Protein AF-Q83CW7-F1 (afdb_monomer_lite)

pLDDT: mean 83.13, std 16.68, range [28.86, 98.25]

Radius of gyration: 22.29 Å; chains: 1; bounding box: 48×45×71 Å

Secondary structure (DSSP, 8-state):
---HHHHHHHHH-HHHHHHHHHHH--TTGGG---S---SSPPHHHHHHHHHSTTHHHHHHHHHHHHHHHHHHHHHHHHH-HHHHHS--TTPPPHHHHTT--HHHHHHHHHHHHHHHHHHHHHHHHHHHHHHHHHHHHHHHTT----HHHHHHHHS---HHHHHHHHHHTT-PPPSS---SHHHHHHHHHHHHHHHHHHHTT----HHHHHHHHHTTHHHHHHHHHHHHHHHHHHHHHHHGGGTTS-------

Sequence (252 aa):
MISTDAKILINDWQNLHDKIVENATYIKESKKVNETASTLISDQQLEDALEGPLQSFFRQKLSAYATLSKIRLLLVTTKDEIFKKNPREDAPPKAILEKITSAELNKIQQTLNELTKSHYQQWQEKRESWNKLLIMALTANGITLSEIEIKELKDKEPLSELKNRFIDLNIPFPSTKLMNFEHYLRAKVYLATRSSLSRQQQPHDDNIITKLLKKLNNEFNQIHKEETELIKAQQNETQEPLKPLPFEDRSK

Organism: Coxiella burnetii (strain RSA 493 / Nine Mile phase I) (NCBI:txid227377)

Structure (mmCIF, N/CA/C/O backbone):
data_AF-Q83CW7-F1
#
_entry.id   AF-Q83CW7-F1
#
loop_
_atom_site.group_PDB
_atom_site.id
_atom_site.type_symbol
_atom_site.label_atom_id
_atom_site.label_alt_id
_atom_site.label_comp_id
_atom_site.label_asym_id
_atom_site.label_entity_id
_atom_site.label_seq_id
_atom_site.pdbx_PDB_ins_code
_atom_site.Cartn_x
_atom_site.Cartn_y
_atom_site.Cartn_z
_atom_site.occupancy
_atom_site.B_iso_or_equiv
_atom_site.auth_seq_id
_atom_site.auth_comp_id
_atom_site.auth_asym_id
_atom_site.auth_atom_id
_atom_site.pdbx_PDB_model_num
ATOM 1 N N . MET A 1 1 ? 10.530 -1.928 16.883 1.00 48.97 1 MET A N 1
ATOM 2 C CA . MET A 1 1 ? 9.948 -3.249 17.201 1.00 48.97 1 MET A CA 1
ATOM 3 C C . MET A 1 1 ? 8.586 -3.019 17.845 1.00 48.97 1 MET A C 1
ATOM 5 O O . MET A 1 1 ? 8.507 -2.224 18.774 1.00 48.97 1 MET A O 1
ATOM 9 N N . ILE A 1 2 ? 7.521 -3.609 17.296 1.00 62.03 2 ILE A N 1
ATOM 10 C CA . ILE A 1 2 ? 6.145 -3.482 17.811 1.00 62.03 2 ILE A CA 1
ATOM 11 C C . ILE A 1 2 ? 5.959 -4.519 18.920 1.00 62.03 2 ILE A C 1
ATOM 13 O O . ILE A 1 2 ? 6.368 -5.665 18.745 1.00 62.03 2 ILE A O 1
ATOM 17 N N . SER A 1 3 ? 5.393 -4.125 20.064 1.00 69.69 3 SER A N 1
ATOM 18 C CA . SER A 1 3 ? 5.219 -5.032 21.205 1.00 69.69 3 SER A CA 1
ATOM 19 C C . SER A 1 3 ? 4.251 -6.177 20.884 1.00 69.69 3 SER A C 1
ATOM 21 O O . SER A 1 3 ? 3.358 -6.038 20.047 1.00 69.69 3 SER A O 1
ATOM 23 N N . THR A 1 4 ? 4.394 -7.305 21.583 1.00 65.00 4 THR A N 1
ATOM 24 C CA . THR A 1 4 ? 3.485 -8.460 21.477 1.00 65.00 4 THR A CA 1
ATOM 25 C C . THR A 1 4 ? 2.025 -8.061 21.700 1.00 65.00 4 THR A C 1
ATOM 27 O O . THR A 1 4 ? 1.154 -8.495 20.951 1.00 65.00 4 THR A O 1
ATOM 30 N N . ASP A 1 5 ? 1.763 -7.155 22.643 1.00 61.56 5 ASP A N 1
ATOM 31 C CA . ASP A 1 5 ? 0.416 -6.652 22.941 1.00 61.56 5 ASP A CA 1
ATOM 32 C C . ASP A 1 5 ? -0.202 -5.901 21.758 1.00 61.56 5 ASP A C 1
ATOM 34 O O . ASP A 1 5 ? -1.386 -6.047 21.458 1.00 61.56 5 ASP A O 1
ATOM 38 N N . ALA A 1 6 ? 0.611 -5.126 21.035 1.00 66.38 6 ALA A N 1
ATOM 39 C CA . ALA A 1 6 ? 0.161 -4.457 19.826 1.00 66.38 6 ALA A CA 1
ATOM 40 C C . ALA A 1 6 ? -0.126 -5.467 18.708 1.00 66.38 6 ALA A C 1
ATOM 42 O O . ALA A 1 6 ? -1.105 -5.292 17.993 1.00 66.38 6 ALA A O 1
ATOM 43 N N . LYS A 1 7 ? 0.642 -6.559 18.587 1.00 68.19 7 LYS A N 1
ATOM 44 C CA . LYS A 1 7 ? 0.323 -7.632 17.629 1.00 68.19 7 LYS A CA 1
ATOM 45 C C . LYS A 1 7 ? -1.007 -8.307 17.964 1.00 68.19 7 LYS A C 1
ATOM 47 O O . LYS A 1 7 ? -1.815 -8.507 17.065 1.00 68.19 7 LYS A O 1
ATOM 52 N N . ILE A 1 8 ? -1.257 -8.608 19.240 1.00 72.00 8 ILE A N 1
ATOM 53 C CA . ILE A 1 8 ? -2.523 -9.201 19.705 1.00 72.00 8 ILE A CA 1
ATOM 54 C C . ILE A 1 8 ? -3.706 -8.302 19.324 1.00 72.00 8 ILE A C 1
ATOM 56 O O . ILE A 1 8 ? -4.631 -8.771 18.669 1.00 72.00 8 ILE A O 1
ATOM 60 N N . LEU A 1 9 ? -3.620 -6.995 19.599 1.00 71.75 9 LEU A N 1
ATOM 61 C CA . LEU A 1 9 ? -4.666 -6.038 19.219 1.00 71.75 9 LEU A CA 1
ATOM 62 C C . LEU A 1 9 ? -4.950 -6.016 17.709 1.00 71.75 9 LEU A C 1
ATOM 64 O O . LEU A 1 9 ? -6.091 -5.816 17.302 1.00 71.75 9 LEU A O 1
ATOM 68 N N . ILE A 1 10 ? -3.932 -6.200 16.869 1.00 76.12 10 ILE A N 1
ATOM 69 C CA . ILE A 1 10 ? -4.115 -6.237 15.412 1.00 76.12 10 ILE A CA 1
ATOM 70 C C . ILE A 1 10 ? -4.819 -7.525 14.987 1.00 76.12 10 ILE A C 1
ATOM 72 O O . ILE A 1 10 ? -5.719 -7.470 14.150 1.00 76.12 10 ILE A O 1
ATOM 76 N N . ASN A 1 11 ? -4.446 -8.661 15.580 1.00 77.25 11 ASN A N 1
ATOM 77 C CA . ASN A 1 11 ? -5.084 -9.948 15.302 1.00 77.25 11 ASN A CA 1
ATOM 78 C C . ASN A 1 11 ? -6.555 -9.969 15.747 1.00 77.25 11 ASN A C 1
ATOM 80 O O . ASN A 1 11 ? -7.385 -10.560 15.064 1.00 77.25 11 ASN A O 1
ATOM 84 N N . ASP A 1 12 ? -6.908 -9.254 16.821 1.00 77.50 12 ASP A N 1
ATOM 85 C CA . ASP A 1 12 ? -8.300 -9.128 17.277 1.00 77.50 12 ASP A CA 1
ATOM 86 C C . ASP A 1 12 ? -9.201 -8.404 16.259 1.00 77.50 12 ASP A C 1
ATOM 88 O O . ASP A 1 12 ? -10.425 -8.573 16.261 1.00 77.50 12 ASP A O 1
ATOM 92 N N . TRP A 1 13 ? -8.621 -7.593 15.367 1.00 84.56 13 TRP A N 1
ATOM 93 C CA . TRP A 1 13 ? -9.360 -6.943 14.293 1.00 84.56 13 TRP A CA 1
ATOM 94 C C . TRP A 1 13 ? -9.196 -7.669 12.956 1.00 84.56 13 TRP A C 1
ATOM 96 O O . TRP A 1 13 ? -8.461 -7.221 12.073 1.00 84.56 13 TRP A O 1
ATOM 106 N N . GLN A 1 14 ? -9.980 -8.735 12.768 1.00 84.38 14 GLN A N 1
ATOM 107 C CA . GLN A 1 14 ? -9.893 -9.616 11.596 1.00 84.38 14 GLN A CA 1
ATOM 108 C C . GLN A 1 14 ? -9.851 -8.875 10.248 1.00 84.38 14 GLN A C 1
ATOM 110 O O . GLN A 1 14 ? -9.020 -9.177 9.402 1.00 84.38 14 GLN A O 1
ATOM 115 N N . ASN A 1 15 ? -10.687 -7.849 10.047 1.00 84.62 15 ASN A N 1
ATOM 116 C CA . ASN A 1 15 ? -10.692 -7.112 8.779 1.00 84.62 15 ASN A CA 1
ATOM 117 C C . ASN A 1 15 ? -9.361 -6.410 8.488 1.00 84.62 15 ASN A C 1
ATOM 119 O O . ASN A 1 15 ? -8.961 -6.343 7.331 1.00 84.62 15 ASN A O 1
ATOM 123 N N . LEU A 1 16 ? -8.699 -5.839 9.498 1.00 85.44 16 LEU A N 1
ATOM 124 C CA . LEU A 1 16 ? -7.408 -5.185 9.296 1.00 85.44 16 LEU A CA 1
ATOM 125 C C . LEU A 1 16 ? -6.288 -6.217 9.171 1.00 85.44 16 LEU A C 1
ATOM 127 O O . LEU A 1 16 ? -5.427 -6.062 8.306 1.00 85.44 16 LEU A O 1
ATOM 131 N N . HIS A 1 17 ? -6.347 -7.272 9.986 1.00 86.62 17 HIS A N 1
ATOM 132 C CA . HIS A 1 17 ? -5.475 -8.436 9.880 1.00 86.62 17 HIS A CA 1
ATOM 133 C C . HIS A 1 17 ? -5.454 -8.981 8.447 1.00 86.62 17 HIS A C 1
ATOM 135 O O . HIS A 1 17 ? -4.393 -9.050 7.829 1.00 86.62 17 HIS A O 1
ATOM 141 N N . ASP A 1 18 ? -6.627 -9.258 7.875 1.00 86.62 18 ASP A N 1
ATOM 142 C CA . ASP A 1 18 ? -6.755 -9.806 6.526 1.00 86.62 18 ASP A CA 1
ATOM 143 C C . ASP A 1 18 ? -6.139 -8.875 5.483 1.00 86.62 18 ASP A C 1
ATOM 145 O O . ASP A 1 18 ? -5.494 -9.344 4.552 1.00 86.62 18 ASP A O 1
ATOM 149 N N . LYS A 1 19 ? -6.258 -7.549 5.650 1.00 88.94 19 LYS A N 1
ATOM 150 C CA . LYS A 1 19 ? -5.633 -6.579 4.736 1.00 88.94 19 LYS A CA 1
ATOM 151 C C . LYS A 1 19 ? -4.122 -6.478 4.887 1.00 88.94 19 LYS A C 1
ATOM 153 O O . LYS A 1 19 ? -3.457 -6.219 3.884 1.00 88.94 19 LYS A O 1
ATOM 158 N N . ILE A 1 20 ? -3.577 -6.690 6.084 1.00 87.44 20 ILE A N 1
ATOM 159 C CA . ILE A 1 20 ? -2.125 -6.781 6.299 1.00 87.44 20 ILE A CA 1
ATOM 160 C C . ILE A 1 20 ? -1.590 -8.047 5.637 1.00 87.44 20 ILE A C 1
ATOM 162 O O . ILE A 1 20 ? -0.651 -7.965 4.847 1.00 87.44 20 ILE A O 1
ATOM 166 N N . VAL A 1 21 ? -2.231 -9.192 5.887 1.00 86.81 21 VAL A N 1
ATOM 167 C CA . VAL A 1 21 ? -1.860 -10.466 5.262 1.00 86.81 21 VAL A CA 1
ATOM 168 C C . VAL A 1 21 ? -1.968 -10.354 3.746 1.00 86.81 21 VAL A C 1
ATOM 170 O O . VAL A 1 21 ? -0.989 -10.610 3.056 1.00 86.81 21 VAL A O 1
ATOM 173 N N . GLU A 1 22 ? -3.091 -9.869 3.212 1.00 85.69 22 GLU A N 1
ATOM 174 C CA . GLU A 1 22 ? -3.284 -9.650 1.774 1.00 85.69 22 GLU A CA 1
ATOM 175 C C . GLU A 1 22 ? -2.222 -8.701 1.197 1.00 85.69 22 GLU A C 1
ATOM 177 O O . GLU A 1 22 ? -1.811 -8.859 0.048 1.00 85.69 22 GLU A O 1
ATOM 182 N N . ASN A 1 23 ? -1.769 -7.696 1.958 1.00 83.62 23 ASN A N 1
ATOM 183 C CA . ASN A 1 23 ? -0.724 -6.769 1.522 1.00 83.62 23 ASN A CA 1
ATOM 184 C C . ASN A 1 23 ? 0.674 -7.380 1.473 1.00 83.62 23 ASN A C 1
ATOM 186 O O . ASN A 1 23 ? 1.449 -7.032 0.588 1.00 83.62 23 ASN A O 1
ATOM 190 N N . ALA A 1 24 ? 0.971 -8.265 2.413 1.00 80.88 24 ALA A N 1
ATOM 191 C CA . ALA A 1 24 ? 2.268 -8.904 2.544 1.00 80.88 24 ALA A CA 1
ATOM 192 C C . ALA A 1 24 ? 2.342 -10.276 1.851 1.00 80.88 24 ALA A C 1
ATOM 194 O O . ALA A 1 24 ? 3.413 -10.870 1.788 1.00 80.88 24 ALA A O 1
ATOM 195 N N . THR A 1 25 ? 1.221 -10.795 1.331 1.00 73.00 25 THR A N 1
ATOM 196 C CA . THR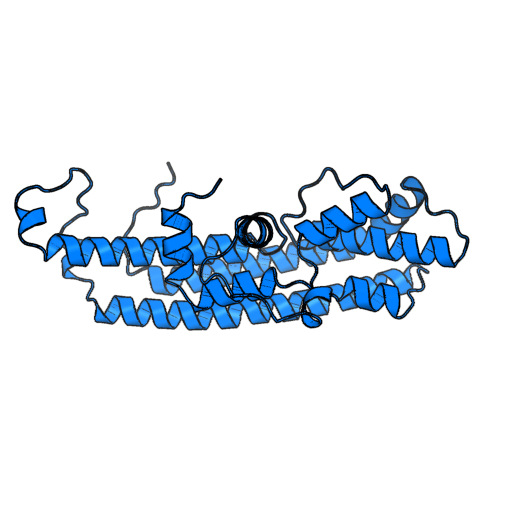 A 1 25 ? 1.189 -12.095 0.651 1.00 73.00 25 THR A CA 1
ATOM 197 C C . THR A 1 25 ? 2.030 -12.037 -0.618 1.00 73.00 25 THR A C 1
ATOM 199 O O . THR A 1 25 ? 1.778 -11.250 -1.533 1.00 73.00 25 THR A O 1
ATOM 202 N N . TYR A 1 26 ? 3.026 -12.910 -0.661 1.00 64.88 26 TYR A N 1
ATOM 203 C CA . TYR A 1 26 ? 4.006 -13.002 -1.724 1.00 64.88 26 TYR A CA 1
ATOM 204 C C . TYR A 1 26 ? 3.422 -13.577 -3.022 1.00 64.88 26 TYR A C 1
ATOM 206 O O . TYR A 1 26 ? 2.683 -14.564 -3.029 1.00 64.88 26 TYR A O 1
ATOM 214 N N . ILE A 1 27 ? 3.809 -13.007 -4.167 1.00 55.78 27 ILE A N 1
ATOM 215 C CA . ILE A 1 27 ? 3.315 -13.449 -5.480 1.00 55.78 27 ILE A CA 1
ATOM 216 C C . ILE A 1 27 ? 3.828 -14.852 -5.839 1.00 55.78 27 ILE A C 1
ATOM 218 O O . ILE A 1 27 ? 3.086 -15.609 -6.466 1.00 55.78 27 ILE A O 1
ATOM 222 N N . LYS A 1 28 ? 5.042 -15.263 -5.428 1.00 48.25 28 LYS A N 1
ATOM 223 C CA . LYS A 1 28 ? 5.543 -16.621 -5.746 1.00 48.25 28 LYS A CA 1
ATOM 224 C C . LYS A 1 28 ? 5.120 -17.702 -4.725 1.00 48.25 28 LYS A C 1
ATOM 226 O O . LYS A 1 28 ? 5.182 -18.878 -5.075 1.00 48.25 28 LYS A O 1
ATOM 231 N N . GLU A 1 29 ? 4.607 -17.354 -3.538 1.00 44.38 29 GLU A N 1
ATOM 232 C CA . GLU A 1 29 ? 4.075 -18.315 -2.535 1.00 44.38 29 GLU A CA 1
ATOM 233 C C . GLU A 1 29 ? 2.634 -18.740 -2.796 1.00 44.38 29 GLU A C 1
ATOM 235 O O . GLU A 1 29 ? 2.206 -19.778 -2.298 1.00 44.38 29 GLU A O 1
ATOM 240 N N . SER A 1 30 ? 1.918 -18.053 -3.687 1.00 45.22 30 SER A N 1
ATOM 241 C CA . SER A 1 30 ? 0.657 -18.573 -4.235 1.00 45.22 30 SER A CA 1
ATOM 242 C C . SER A 1 30 ? 0.813 -19.946 -4.931 1.00 45.22 30 SER A C 1
ATOM 244 O O . SER A 1 30 ? -0.181 -20.591 -5.255 1.00 45.22 30 SER A O 1
ATOM 246 N N . LYS A 1 31 ? 2.053 -20.439 -5.113 1.00 42.28 31 LYS A N 1
ATOM 247 C CA . LYS A 1 31 ? 2.380 -21.797 -5.582 1.00 42.28 31 LYS A CA 1
ATOM 248 C C . LYS A 1 31 ? 2.745 -22.810 -4.482 1.00 42.28 31 LYS A C 1
ATOM 250 O O . LYS A 1 31 ? 2.943 -23.976 -4.812 1.00 42.28 31 LYS A O 1
ATOM 255 N N . LYS A 1 32 ? 2.845 -22.418 -3.207 1.00 36.88 32 LYS A N 1
ATOM 256 C CA . LYS A 1 32 ? 3.192 -23.312 -2.086 1.00 36.88 32 LYS A CA 1
ATOM 257 C C . LYS A 1 32 ? 2.421 -22.944 -0.814 1.00 36.88 32 LYS A C 1
ATOM 259 O O . LYS A 1 32 ? 3.007 -22.540 0.179 1.00 36.88 32 LYS A O 1
ATOM 264 N N . VAL A 1 33 ? 1.102 -23.114 -0.822 1.00 40.72 33 VAL A N 1
ATOM 265 C CA . VAL A 1 33 ? 0.320 -23.100 0.424 1.00 40.72 33 VAL A CA 1
ATOM 266 C C . VAL A 1 33 ? 0.166 -24.541 0.891 1.00 40.72 33 VAL A C 1
ATOM 268 O O . VAL A 1 33 ? -0.748 -25.240 0.475 1.00 40.72 33 VAL A O 1
ATOM 271 N N . ASN A 1 34 ? 1.120 -24.997 1.694 1.00 38.88 34 ASN A N 1
ATOM 272 C CA . ASN A 1 34 ? 0.991 -26.157 2.571 1.00 38.88 34 ASN A CA 1
ATOM 273 C C . ASN A 1 34 ? 2.061 -26.014 3.648 1.00 38.88 34 ASN A C 1
ATOM 275 O O . ASN A 1 34 ? 3.079 -26.685 3.591 1.00 38.88 34 ASN A O 1
ATOM 279 N N . GLU A 1 35 ? 1.857 -25.100 4.591 1.00 38.47 35 GLU A N 1
ATOM 280 C CA . GLU A 1 35 ? 2.529 -25.144 5.886 1.00 38.47 35 GLU A CA 1
ATOM 281 C C . GLU A 1 35 ? 1.748 -24.267 6.872 1.00 38.47 35 GLU A C 1
ATOM 283 O O . GLU A 1 35 ? 1.213 -23.214 6.530 1.00 38.47 35 GLU A O 1
ATOM 288 N N . THR A 1 36 ? 1.579 -24.809 8.072 1.00 41.00 36 THR A N 1
ATOM 289 C CA . THR A 1 36 ? 0.753 -24.352 9.195 1.00 41.00 36 THR A CA 1
ATOM 290 C C . THR A 1 36 ? 0.680 -22.832 9.347 1.00 41.00 36 THR A C 1
ATOM 292 O O . THR A 1 36 ? 1.642 -22.195 9.774 1.00 41.00 36 THR A O 1
ATOM 295 N N . ALA A 1 37 ? -0.489 -22.262 9.044 1.00 44.25 37 ALA A N 1
ATOM 296 C CA . ALA A 1 37 ? -0.758 -20.841 9.202 1.00 44.25 37 ALA A CA 1
ATOM 297 C C . ALA A 1 37 ? -0.674 -20.446 10.685 1.00 44.25 37 ALA A C 1
ATOM 299 O O . ALA A 1 37 ? -1.560 -20.762 11.480 1.00 44.25 37 ALA A O 1
ATOM 300 N N . SER A 1 38 ? 0.398 -19.745 11.055 1.00 50.88 38 SER A N 1
ATOM 301 C CA . SER A 1 38 ? 0.412 -18.922 12.263 1.00 50.88 38 SER A CA 1
ATOM 302 C C . SER A 1 38 ? -0.781 -17.969 12.204 1.00 50.88 38 SER A C 1
ATOM 304 O O . SER A 1 38 ? -0.916 -17.207 11.250 1.00 50.88 38 SER A O 1
ATOM 306 N N . THR A 1 39 ? -1.638 -17.994 13.225 1.00 62.59 39 THR A N 1
ATOM 307 C CA . THR A 1 39 ? -2.747 -17.040 13.394 1.00 62.59 39 THR A CA 1
ATOM 308 C C . THR A 1 39 ? -2.274 -15.624 13.723 1.00 62.59 39 THR A C 1
ATOM 310 O O . THR A 1 39 ? -3.083 -14.704 13.710 1.00 62.59 39 THR A O 1
ATOM 313 N N . LEU A 1 40 ? -0.987 -15.435 14.039 1.00 72.50 40 LEU A N 1
ATOM 314 C CA . LEU A 1 40 ? -0.408 -14.136 14.372 1.00 72.50 40 LEU A CA 1
ATOM 315 C C . LEU A 1 40 ? 0.372 -13.564 13.185 1.00 72.50 40 LEU A C 1
ATOM 317 O O . LEU A 1 40 ? 1.195 -14.265 12.588 1.00 72.50 40 LEU A O 1
ATOM 321 N N . ILE A 1 41 ? 0.180 -12.268 12.921 1.00 77.88 41 ILE A N 1
ATOM 322 C CA . ILE A 1 41 ? 0.967 -11.503 11.943 1.00 77.88 41 ILE A CA 1
ATOM 323 C C . ILE A 1 41 ? 2.456 -11.506 12.330 1.00 77.88 41 ILE A C 1
ATOM 325 O O . ILE A 1 41 ? 2.832 -11.174 13.460 1.00 77.88 41 ILE A O 1
ATOM 329 N N . SER A 1 42 ? 3.310 -11.852 11.367 1.00 83.31 42 SER A N 1
ATOM 330 C CA . SER A 1 42 ? 4.770 -11.836 11.504 1.00 83.31 42 SER A CA 1
ATOM 331 C C . SER A 1 42 ? 5.348 -10.414 11.521 1.00 83.31 42 SER A C 1
ATOM 333 O O . SER A 1 42 ? 4.727 -9.457 11.055 1.00 83.31 42 SER A O 1
ATOM 335 N N . ASP A 1 43 ? 6.577 -10.261 12.023 1.00 82.56 43 ASP A N 1
ATOM 336 C CA . ASP A 1 43 ? 7.266 -8.962 12.007 1.00 82.56 43 ASP A CA 1
ATOM 337 C C . ASP A 1 43 ? 7.460 -8.414 10.592 1.00 82.56 43 ASP A C 1
ATOM 339 O O . ASP A 1 43 ? 7.286 -7.215 10.382 1.00 82.56 43 ASP A O 1
ATOM 343 N N . GLN A 1 44 ? 7.726 -9.285 9.615 1.00 85.62 44 GLN A N 1
ATOM 344 C CA . GLN A 1 44 ? 7.902 -8.870 8.225 1.00 85.62 44 GLN A CA 1
ATOM 345 C C . GLN A 1 44 ? 6.615 -8.290 7.635 1.00 85.62 44 GLN A C 1
ATOM 347 O O . GLN A 1 44 ? 6.639 -7.223 7.028 1.00 85.62 44 GLN A O 1
ATOM 352 N N . GLN A 1 45 ? 5.476 -8.949 7.869 1.00 87.25 45 GLN A N 1
ATOM 353 C CA . GLN A 1 45 ? 4.172 -8.471 7.402 1.00 87.25 45 GLN A CA 1
ATOM 354 C C . GLN A 1 45 ? 3.805 -7.117 8.033 1.00 87.25 45 GLN A C 1
ATOM 356 O O . GLN A 1 45 ? 3.199 -6.268 7.377 1.00 87.25 45 GLN A O 1
ATOM 361 N N . LEU A 1 46 ? 4.192 -6.890 9.295 1.00 86.00 46 LEU A N 1
ATOM 362 C CA . LEU A 1 46 ? 4.020 -5.595 9.956 1.00 86.00 46 LEU A CA 1
ATOM 363 C C . LEU A 1 46 ? 4.953 -4.526 9.392 1.00 86.00 46 LEU A C 1
ATOM 365 O O . LEU A 1 46 ? 4.507 -3.398 9.201 1.00 86.00 46 LEU A O 1
ATOM 369 N N . GLU A 1 47 ? 6.216 -4.854 9.118 1.00 88.00 47 GLU A N 1
ATOM 370 C CA . GLU A 1 47 ? 7.150 -3.932 8.463 1.00 88.00 47 GLU A CA 1
ATOM 371 C C . GLU A 1 47 ? 6.619 -3.532 7.081 1.00 88.00 47 GLU A C 1
ATOM 373 O O . GLU A 1 47 ? 6.506 -2.345 6.780 1.00 88.00 47 GLU A O 1
ATOM 378 N N . ASP A 1 48 ? 6.173 -4.495 6.275 1.00 89.75 48 ASP A N 1
ATOM 379 C CA . ASP A 1 48 ? 5.611 -4.234 4.947 1.00 89.75 48 ASP A CA 1
ATOM 380 C C . ASP A 1 48 ? 4.349 -3.366 5.002 1.00 89.75 48 ASP A C 1
ATOM 382 O O . ASP A 1 48 ? 4.140 -2.502 4.145 1.00 89.75 48 ASP A O 1
ATOM 386 N N . ALA A 1 49 ? 3.511 -3.553 6.024 1.00 89.75 49 ALA A N 1
ATOM 387 C CA . ALA A 1 49 ? 2.331 -2.727 6.236 1.00 89.75 49 ALA A CA 1
ATOM 388 C C . ALA A 1 49 ? 2.672 -1.318 6.748 1.00 89.75 49 ALA A C 1
ATOM 390 O O . ALA A 1 49 ? 2.022 -0.360 6.345 1.00 89.75 49 ALA A O 1
ATOM 391 N N . LEU A 1 50 ? 3.657 -1.165 7.639 1.00 90.31 50 LEU A N 1
ATOM 392 C CA . LEU A 1 50 ? 3.892 0.079 8.390 1.00 90.31 50 LEU A CA 1
ATOM 393 C C . LEU A 1 50 ? 5.076 0.909 7.899 1.00 90.31 50 LEU A C 1
ATOM 395 O O . LEU A 1 50 ? 5.223 2.060 8.323 1.00 90.31 50 LEU A O 1
ATOM 399 N N . GLU A 1 51 ? 5.891 0.350 7.014 1.00 90.44 51 GLU A N 1
ATOM 400 C CA . GLU A 1 51 ? 7.002 1.028 6.346 1.00 90.44 51 GLU A CA 1
ATOM 401 C C . GLU A 1 51 ? 6.857 1.042 4.819 1.00 90.44 51 GLU A C 1
ATOM 403 O O . GLU A 1 51 ? 7.549 1.812 4.153 1.00 90.44 51 GLU A O 1
ATOM 408 N N . GLY A 1 52 ? 5.941 0.242 4.263 1.00 91.69 52 GLY A N 1
ATOM 409 C CA . GLY A 1 52 ? 5.608 0.240 2.839 1.00 91.69 52 GLY A CA 1
ATOM 410 C C . GLY A 1 52 ? 4.689 1.391 2.402 1.00 91.69 52 GLY A C 1
ATOM 411 O O . GLY A 1 52 ? 4.288 2.226 3.215 1.00 91.69 52 GLY A O 1
ATOM 412 N N . PRO A 1 53 ? 4.282 1.428 1.120 1.00 94.31 53 PRO A N 1
ATOM 413 C CA . PRO A 1 53 ? 3.525 2.548 0.547 1.00 94.31 53 PRO A CA 1
ATOM 414 C C . PRO A 1 53 ? 2.118 2.723 1.143 1.00 94.31 53 PRO A C 1
ATOM 416 O O . PRO A 1 53 ? 1.561 3.813 1.103 1.00 94.31 53 PRO A O 1
ATOM 419 N N . LEU A 1 54 ? 1.541 1.671 1.738 1.00 93.88 54 LEU A N 1
ATOM 420 C CA . LEU A 1 54 ? 0.228 1.716 2.395 1.00 93.88 54 LEU A CA 1
ATOM 421 C C . LEU A 1 54 ? 0.286 2.084 3.884 1.00 93.88 54 LEU A C 1
ATOM 423 O O . LEU A 1 54 ? -0.739 2.022 4.567 1.00 93.88 54 LEU A O 1
ATOM 427 N N . GLN A 1 55 ? 1.442 2.492 4.414 1.00 93.69 55 GLN A N 1
ATOM 428 C CA . GLN A 1 55 ? 1.578 2.748 5.849 1.00 93.69 55 GLN A CA 1
ATOM 429 C C . GLN A 1 55 ? 0.582 3.768 6.401 1.00 93.69 55 GLN A C 1
ATOM 431 O O . GLN A 1 55 ? 0.093 3.588 7.514 1.00 93.69 55 GLN A O 1
ATOM 436 N N . SER A 1 56 ? 0.229 4.804 5.636 1.00 92.44 56 SER A N 1
ATOM 437 C CA . SER A 1 56 ? -0.727 5.824 6.069 1.00 92.44 56 SER A CA 1
ATOM 438 C C . SER A 1 56 ? -2.103 5.209 6.309 1.00 92.44 56 SER A C 1
ATOM 440 O O . SER A 1 56 ? -2.710 5.461 7.348 1.00 92.44 56 SER A O 1
ATOM 442 N N . PHE A 1 57 ? -2.547 4.326 5.407 1.00 94.81 57 PHE A N 1
ATOM 443 C CA . PHE A 1 57 ? -3.787 3.569 5.557 1.00 94.81 57 PHE A CA 1
ATOM 444 C C . PHE A 1 57 ? -3.748 2.685 6.809 1.00 94.81 57 PHE A C 1
ATOM 446 O O . PHE A 1 57 ? -4.626 2.790 7.668 1.00 94.81 57 PHE A O 1
ATOM 453 N N . PHE A 1 58 ? -2.712 1.852 6.960 1.00 93.00 58 PHE A N 1
ATOM 454 C CA . PHE A 1 58 ? -2.629 0.923 8.088 1.00 93.00 58 PHE A CA 1
ATOM 455 C C . PHE A 1 58 ? -2.512 1.654 9.428 1.00 93.00 58 PHE A C 1
ATOM 457 O O . PHE A 1 58 ? -3.285 1.371 10.340 1.00 93.00 58 PHE A O 1
ATOM 464 N N . ARG A 1 59 ? -1.622 2.646 9.550 1.00 91.69 59 ARG A N 1
ATOM 465 C CA . ARG A 1 59 ? -1.445 3.441 10.780 1.00 91.69 59 ARG A CA 1
ATOM 466 C C . ARG A 1 59 ? -2.729 4.148 11.193 1.00 91.69 59 ARG A C 1
ATOM 468 O O . ARG A 1 59 ? -3.081 4.140 12.370 1.00 91.69 59 ARG A O 1
ATOM 475 N N . GLN A 1 60 ? -3.445 4.725 10.234 1.00 91.25 60 GLN A N 1
ATOM 476 C CA . GLN A 1 60 ? -4.707 5.401 10.494 1.00 91.25 60 GLN A CA 1
ATOM 477 C C . GLN A 1 60 ? -5.772 4.432 11.019 1.00 91.25 60 GLN A C 1
ATOM 479 O O . GLN A 1 60 ? -6.429 4.725 12.019 1.00 91.25 60 GLN A O 1
ATOM 484 N N . LYS A 1 61 ? -5.943 3.269 10.377 1.00 91.69 61 LYS A N 1
ATOM 485 C CA . LYS A 1 61 ? -6.908 2.263 10.841 1.00 91.69 61 LYS A CA 1
ATOM 486 C C . LYS A 1 61 ? -6.511 1.714 12.211 1.00 91.69 61 LYS A C 1
ATOM 488 O O . LYS A 1 61 ? -7.356 1.657 13.100 1.00 91.69 61 LYS A O 1
ATOM 493 N N . LEU A 1 62 ? -5.231 1.416 12.431 1.00 89.75 62 LEU A N 1
ATOM 494 C CA . LEU A 1 62 ? -4.717 1.001 13.739 1.00 89.75 62 LEU A CA 1
ATOM 495 C C . LEU A 1 62 ? -5.016 2.021 14.834 1.00 89.75 62 LEU A C 1
ATOM 497 O O . LEU A 1 62 ? -5.479 1.642 15.905 1.00 89.75 62 LEU A O 1
ATOM 501 N N . SER A 1 63 ? -4.795 3.308 14.562 1.00 88.75 63 SER A N 1
ATOM 502 C CA . SER A 1 63 ? -5.103 4.382 15.506 1.00 88.75 63 SER A CA 1
ATOM 503 C C . SER A 1 63 ? -6.597 4.425 15.845 1.00 88.75 63 SER A C 1
ATOM 505 O O . SER A 1 63 ? -6.954 4.444 17.023 1.00 88.75 63 SER A O 1
ATOM 507 N N . ALA A 1 64 ? -7.473 4.336 14.838 1.00 88.75 64 ALA A N 1
ATOM 508 C CA . ALA A 1 64 ? -8.922 4.287 15.036 1.00 88.75 64 ALA A CA 1
ATOM 509 C C . ALA A 1 64 ? -9.354 3.100 15.916 1.00 88.75 64 ALA A C 1
ATOM 511 O O . ALA A 1 64 ? -10.152 3.256 16.844 1.00 88.75 64 ALA A O 1
ATOM 512 N N . TYR A 1 65 ? -8.793 1.917 15.660 1.00 89.19 65 TYR A N 1
ATOM 513 C CA . TYR A 1 65 ? -9.099 0.723 16.441 1.00 89.19 65 TYR A CA 1
ATOM 514 C C . TYR A 1 65 ? -8.528 0.775 17.855 1.00 89.19 65 TYR A C 1
ATOM 516 O O . TYR A 1 65 ? -9.210 0.388 18.798 1.00 89.19 65 TYR A O 1
ATOM 524 N N . ALA A 1 66 ? -7.318 1.305 18.033 1.00 85.81 66 ALA A N 1
ATOM 525 C CA . ALA A 1 66 ? -6.731 1.504 19.351 1.00 85.81 66 ALA A CA 1
ATOM 526 C C . ALA A 1 66 ? -7.608 2.423 20.217 1.00 85.81 66 ALA A C 1
ATOM 528 O O . ALA A 1 66 ? -7.860 2.105 21.381 1.00 85.81 66 ALA A O 1
ATOM 529 N N . THR A 1 67 ? -8.140 3.509 19.645 1.00 84.31 67 THR A N 1
ATOM 530 C CA . THR A 1 67 ? -9.095 4.397 20.326 1.00 84.31 67 THR A CA 1
ATOM 531 C C . THR A 1 67 ? -10.355 3.645 20.749 1.00 84.31 67 THR A C 1
ATOM 533 O O . THR A 1 67 ? -10.765 3.723 21.909 1.00 84.31 67 THR A O 1
ATOM 536 N N . LEU A 1 68 ? -10.941 2.858 19.843 1.00 86.69 68 LEU A N 1
ATOM 537 C CA . LEU A 1 68 ? -12.127 2.056 20.135 1.00 86.69 68 LEU A CA 1
ATOM 538 C C . LEU A 1 68 ? -11.871 1.021 21.246 1.00 86.69 68 LEU A C 1
ATOM 540 O O . LEU A 1 68 ? -12.638 0.928 22.207 1.00 86.69 68 LEU A O 1
ATOM 544 N N . SER A 1 69 ? -10.780 0.264 21.139 1.00 84.25 69 SER A N 1
ATOM 545 C CA . SER A 1 69 ? -10.391 -0.779 22.093 1.00 84.25 69 SER A CA 1
ATOM 546 C C . SER A 1 69 ? -10.076 -0.208 23.471 1.00 84.25 69 SER A C 1
ATOM 548 O O . SER A 1 69 ? -10.494 -0.773 24.482 1.00 84.25 69 SER A O 1
ATOM 550 N N . LYS A 1 70 ? -9.433 0.963 23.530 1.00 81.88 70 LYS A N 1
ATOM 551 C CA . LYS A 1 70 ? -9.215 1.689 24.783 1.00 81.88 70 LYS A CA 1
ATOM 552 C C . LYS A 1 70 ? -10.542 1.992 25.479 1.00 81.88 70 LYS A C 1
ATOM 554 O O . LYS A 1 70 ? -10.668 1.755 26.675 1.00 81.88 70 LYS A O 1
ATOM 559 N N . ILE A 1 71 ? -11.555 2.458 24.750 1.00 79.19 71 ILE A N 1
ATOM 560 C CA . ILE A 1 71 ? -12.860 2.797 25.341 1.00 79.19 71 ILE A CA 1
ATOM 561 C C . ILE A 1 71 ? -13.621 1.550 25.778 1.00 79.19 71 ILE A C 1
ATOM 563 O O . ILE A 1 71 ? -14.234 1.552 26.845 1.00 79.19 71 ILE A O 1
ATOM 567 N N . ARG A 1 72 ? -13.527 0.454 25.019 1.00 83.06 72 ARG A N 1
ATOM 568 C CA . ARG A 1 72 ? -14.068 -0.844 25.449 1.00 83.06 72 ARG A CA 1
ATOM 569 C C . ARG A 1 72 ? -13.470 -1.290 26.772 1.00 83.06 72 ARG A C 1
ATOM 571 O O . ARG A 1 72 ? -14.216 -1.633 27.686 1.00 83.06 72 ARG A O 1
ATOM 578 N N . LEU A 1 73 ? -12.145 -1.230 26.890 1.00 80.06 73 LEU A N 1
ATOM 579 C CA . LEU A 1 73 ? -11.448 -1.576 28.124 1.00 80.06 73 LEU A CA 1
ATOM 580 C C . LEU A 1 73 ? -11.902 -0.683 29.289 1.00 80.06 73 LEU A C 1
ATOM 582 O O . LEU A 1 73 ? -12.143 -1.174 30.391 1.00 80.06 73 LEU A O 1
ATOM 586 N N . LEU A 1 74 ? -12.078 0.617 29.047 1.00 74.50 74 LEU A N 1
ATOM 587 C CA . LEU A 1 74 ? -12.555 1.571 30.053 1.00 74.50 74 LEU A CA 1
ATOM 588 C C . LEU A 1 74 ? -13.997 1.288 30.512 1.00 74.50 74 LEU A C 1
ATOM 590 O O . LEU A 1 74 ? -14.285 1.342 31.707 1.00 74.50 74 LEU A O 1
ATOM 594 N N . LEU A 1 75 ? -14.904 0.934 29.599 1.00 75.44 75 LEU A N 1
ATOM 595 C CA . LEU A 1 75 ? -16.272 0.537 29.957 1.00 75.44 75 LEU A CA 1
ATOM 596 C C . LEU A 1 75 ? -16.318 -0.758 30.772 1.00 75.44 75 LEU A C 1
ATOM 598 O O . LEU A 1 75 ? -17.141 -0.881 31.675 1.00 75.44 75 LEU A O 1
ATOM 602 N N . VAL A 1 76 ? -15.461 -1.732 30.459 1.00 75.88 76 VAL A N 1
ATOM 603 C CA . VAL A 1 76 ? -15.377 -2.988 31.223 1.00 75.88 76 VAL A CA 1
ATOM 604 C C . VAL A 1 76 ? -14.805 -2.728 32.616 1.00 75.88 76 VAL A C 1
ATOM 606 O O . VAL A 1 76 ? -15.415 -3.111 33.610 1.00 75.88 76 VAL A O 1
ATOM 609 N N . THR A 1 77 ? -13.688 -2.004 32.704 1.00 71.00 77 THR A N 1
ATOM 610 C CA . THR A 1 77 ? -13.016 -1.721 33.986 1.00 71.00 77 THR A CA 1
ATOM 611 C C . THR A 1 77 ? -13.853 -0.854 34.925 1.00 71.00 77 THR A C 1
ATOM 613 O O . THR A 1 77 ? -13.789 -1.039 36.132 1.00 71.00 77 THR A O 1
ATOM 616 N N . THR A 1 78 ? -14.696 0.049 34.418 1.00 67.12 78 THR A N 1
ATOM 617 C CA . THR A 1 78 ? -15.610 0.829 35.278 1.00 67.12 78 THR A CA 1
ATOM 618 C C . THR A 1 78 ? -16.831 0.054 35.767 1.00 67.12 78 THR A C 1
ATOM 620 O O . THR A 1 78 ? -17.426 0.427 36.782 1.00 67.12 78 THR A O 1
ATOM 623 N N . LYS A 1 79 ? -17.206 -1.036 35.091 1.00 65.19 79 LYS A N 1
ATOM 624 C CA . LYS A 1 79 ? -18.271 -1.943 35.544 1.00 65.19 79 LYS A CA 1
ATOM 625 C C . LYS A 1 79 ? -17.768 -2.964 36.566 1.00 65.19 79 LYS A C 1
ATOM 627 O O . LYS A 1 79 ? -18.561 -3.401 37.396 1.00 65.19 79 LYS A O 1
ATOM 632 N N . ASP A 1 80 ? -16.478 -3.281 36.540 1.00 63.38 80 ASP A N 1
ATOM 633 C CA . ASP A 1 80 ? -15.834 -4.266 37.406 1.00 63.38 80 ASP A CA 1
ATOM 634 C C . ASP A 1 80 ? -15.637 -3.747 38.849 1.00 63.38 80 ASP A C 1
ATOM 636 O O . ASP A 1 80 ? -15.091 -2.666 39.090 1.00 63.38 80 ASP A O 1
ATOM 640 N N . GLU A 1 81 ? -16.102 -4.516 39.838 1.00 56.19 81 GLU A N 1
ATOM 641 C CA . GLU A 1 81 ? -16.069 -4.134 41.256 1.00 56.19 81 GLU A CA 1
ATOM 642 C C . GLU A 1 81 ? -14.651 -4.041 41.828 1.00 56.19 81 GLU A C 1
ATOM 644 O O . GLU A 1 81 ? -14.412 -3.272 42.764 1.00 56.19 81 GLU A O 1
ATOM 649 N N . ILE A 1 82 ? -13.698 -4.784 41.260 1.00 59.09 82 ILE A N 1
ATOM 650 C CA . ILE A 1 82 ? -12.303 -4.801 41.716 1.00 59.09 82 ILE A CA 1
ATOM 651 C C . ILE A 1 82 ? -11.626 -3.457 41.407 1.00 59.09 82 ILE A C 1
ATOM 653 O O . ILE A 1 82 ? -10.931 -2.889 42.250 1.00 59.09 82 ILE A O 1
ATOM 657 N N . PHE A 1 83 ? -11.888 -2.900 40.224 1.00 55.62 83 PHE A N 1
ATOM 658 C CA . PHE A 1 83 ? -11.305 -1.635 39.767 1.00 55.62 83 PHE A CA 1
ATOM 659 C C . PHE A 1 83 ? -11.994 -0.402 40.358 1.00 55.62 83 PHE A C 1
ATOM 661 O O . PHE A 1 83 ? -11.368 0.649 40.479 1.00 55.62 83 PHE A O 1
ATOM 668 N N . LYS A 1 84 ? -13.247 -0.527 40.817 1.00 58.00 84 LYS A N 1
ATOM 669 C CA . LYS A 1 84 ? -13.900 0.517 41.625 1.00 58.00 84 LYS A CA 1
ATOM 670 C C . LYS A 1 84 ? -13.204 0.740 42.972 1.00 58.00 84 LYS A C 1
ATOM 672 O O . LYS A 1 84 ? -13.248 1.855 43.484 1.00 58.00 84 LYS A O 1
ATOM 677 N N . LYS A 1 85 ? -12.580 -0.299 43.543 1.00 53.72 85 LYS A N 1
ATOM 678 C CA . LYS A 1 85 ? -11.891 -0.231 44.844 1.00 53.72 85 LYS A CA 1
ATOM 679 C C . LYS A 1 85 ? -10.486 0.378 44.758 1.00 53.72 85 LYS A C 1
ATOM 681 O O . LYS A 1 85 ? -10.048 0.958 45.741 1.00 53.72 85 LYS A O 1
ATOM 686 N N . ASN A 1 86 ? -9.828 0.298 43.597 1.00 55.72 86 ASN A N 1
ATOM 687 C CA . ASN A 1 86 ? -8.500 0.868 43.333 1.00 55.72 86 ASN A CA 1
ATOM 688 C C . ASN A 1 86 ? -8.500 1.638 41.995 1.00 55.72 86 ASN A C 1
ATOM 690 O O . ASN A 1 86 ? -8.059 1.095 40.975 1.00 55.72 86 ASN A O 1
ATOM 694 N N . PRO A 1 87 ? -9.018 2.880 41.957 1.00 57.09 87 PRO A N 1
ATOM 695 C CA . PRO A 1 87 ? -9.021 3.678 40.735 1.00 57.09 87 PRO A CA 1
ATOM 696 C C . PRO A 1 87 ? -7.582 4.005 40.303 1.00 57.09 87 PRO A C 1
ATOM 698 O O . PRO A 1 87 ? -6.782 4.488 41.100 1.00 57.09 87 PRO A O 1
ATOM 701 N N . ARG A 1 88 ? -7.242 3.745 39.034 1.00 57.53 88 ARG A N 1
ATOM 702 C CA . ARG A 1 88 ? -5.974 4.204 38.431 1.00 57.53 88 ARG A CA 1
ATOM 703 C C . ARG A 1 88 ? -6.007 5.733 38.274 1.00 57.53 88 ARG A C 1
ATOM 705 O O . ARG A 1 88 ? -7.051 6.261 37.902 1.00 57.53 88 ARG A O 1
ATOM 712 N N . GLU A 1 89 ? -4.886 6.428 38.497 1.00 51.44 89 GLU A N 1
ATOM 713 C CA . GLU A 1 89 ? -4.778 7.900 38.354 1.00 51.44 89 GLU A CA 1
ATOM 714 C C . GLU A 1 89 ? -5.150 8.407 36.946 1.00 51.44 89 GLU A C 1
ATOM 716 O O . GLU A 1 89 ? -5.670 9.509 36.807 1.00 51.44 89 GLU A O 1
ATOM 721 N N . ASP A 1 90 ? -5.004 7.568 35.915 1.00 52.50 90 ASP A N 1
ATOM 722 C CA . ASP A 1 90 ? -5.407 7.858 34.529 1.00 52.50 90 ASP A CA 1
ATOM 723 C C . ASP A 1 90 ? -6.897 7.574 34.232 1.00 52.50 90 ASP A C 1
ATOM 725 O O . ASP A 1 90 ? -7.291 7.394 33.072 1.00 52.50 90 ASP A O 1
ATOM 729 N N . ALA A 1 91 ? -7.744 7.464 35.261 1.00 51.75 91 ALA A N 1
ATOM 730 C CA . ALA A 1 91 ? -9.167 7.200 35.084 1.00 51.75 91 ALA A CA 1
ATOM 731 C C . ALA A 1 91 ? -9.846 8.359 34.318 1.00 51.75 91 ALA A C 1
ATOM 733 O O . ALA A 1 91 ? -9.777 9.512 34.744 1.00 51.75 91 ALA A O 1
ATOM 734 N N . PRO A 1 92 ? -10.520 8.086 33.186 1.00 52.59 92 PRO A N 1
ATOM 735 C CA . PRO A 1 92 ? -11.151 9.126 32.382 1.00 52.59 92 PRO A CA 1
ATOM 736 C C . PRO A 1 92 ? -12.360 9.755 33.102 1.00 52.59 92 PRO A C 1
ATOM 738 O O . PRO A 1 92 ? -12.955 9.131 33.989 1.00 52.59 92 PRO A O 1
ATOM 741 N N . PRO A 1 93 ? -12.787 10.965 32.690 1.00 55.94 93 PRO A N 1
ATOM 742 C CA . PRO A 1 93 ? -13.963 11.629 33.246 1.00 55.94 93 PRO A CA 1
ATOM 743 C C . PRO A 1 93 ? -15.218 10.741 33.180 1.00 55.94 93 PRO A C 1
ATOM 745 O O . PRO A 1 93 ? -15.627 10.312 32.099 1.00 55.94 93 PRO A O 1
ATOM 748 N N . LYS A 1 94 ? -15.877 10.513 34.327 1.00 56.81 94 LYS A N 1
ATOM 749 C CA . LYS A 1 94 ? -17.113 9.703 34.448 1.00 56.81 94 LYS A CA 1
ATOM 750 C C . LYS A 1 94 ? -18.205 10.092 33.436 1.00 56.81 94 LYS A C 1
ATOM 752 O O . LYS A 1 94 ? -18.888 9.219 32.912 1.00 56.81 94 LYS A O 1
ATOM 757 N N . ALA A 1 95 ? -18.285 11.376 33.082 1.00 54.31 95 ALA A N 1
ATOM 758 C CA . ALA A 1 95 ? -19.263 11.937 32.146 1.00 54.31 95 ALA A CA 1
ATOM 759 C C . ALA A 1 95 ? -19.219 11.345 30.718 1.00 54.31 95 ALA A C 1
ATOM 761 O O . ALA A 1 95 ? -20.187 11.473 29.969 1.00 54.31 95 ALA A O 1
ATOM 762 N N . ILE A 1 96 ? -18.102 10.722 30.323 1.00 57.25 96 ILE A N 1
ATOM 763 C CA . ILE A 1 96 ? -17.909 10.112 28.998 1.00 57.25 96 ILE A CA 1
ATOM 764 C C . ILE A 1 96 ? -18.450 8.679 28.976 1.00 57.25 96 ILE A C 1
ATOM 766 O O . ILE A 1 96 ? -19.119 8.265 28.031 1.00 57.25 96 ILE A O 1
ATOM 770 N N . LEU A 1 97 ? -18.169 7.926 30.039 1.00 59.69 97 LEU A N 1
ATOM 771 C CA . LEU A 1 97 ? -18.520 6.511 30.150 1.00 59.69 97 LEU A CA 1
ATOM 772 C C . LEU A 1 97 ? -20.013 6.294 30.427 1.00 59.69 97 LEU A C 1
ATOM 774 O O . LEU A 1 97 ? -20.532 5.220 30.147 1.00 59.69 97 LEU A O 1
ATOM 778 N N . GLU A 1 98 ? -20.710 7.317 30.922 1.00 62.22 98 GLU A N 1
ATOM 779 C CA . GLU A 1 98 ? -22.165 7.301 31.120 1.00 62.22 98 GLU A CA 1
ATOM 780 C C . GLU A 1 98 ? -22.958 7.481 29.814 1.00 62.22 98 GLU A C 1
ATOM 782 O O . GLU A 1 98 ? -24.127 7.106 29.758 1.00 62.22 98 GLU A O 1
ATOM 787 N N . LYS A 1 99 ? -22.338 8.028 28.757 1.00 67.25 99 LYS A N 1
ATOM 788 C CA . LYS A 1 99 ? -23.008 8.327 27.477 1.00 67.25 99 LYS A CA 1
ATOM 789 C C . LYS A 1 99 ? -22.788 7.283 26.388 1.00 67.25 99 LYS A C 1
ATOM 791 O O . LYS A 1 99 ? -23.541 7.282 25.426 1.00 67.25 99 LYS A O 1
ATOM 796 N N . ILE A 1 100 ? -21.761 6.442 26.518 1.00 75.69 100 ILE A N 1
ATOM 797 C CA . ILE A 1 100 ? -21.364 5.485 25.480 1.00 75.69 100 ILE A CA 1
ATOM 798 C C . ILE A 1 100 ? -21.686 4.062 25.935 1.00 75.69 100 ILE A C 1
ATOM 800 O O . ILE A 1 100 ? -21.165 3.555 26.928 1.00 75.69 100 ILE A O 1
ATOM 804 N N . THR A 1 101 ? -22.518 3.383 25.159 1.00 80.88 101 THR A N 1
ATOM 805 C CA . THR A 1 101 ? -22.941 2.002 25.378 1.00 80.88 101 THR A CA 1
ATOM 806 C C . THR A 1 101 ? -22.100 1.014 24.569 1.00 80.88 101 THR A C 1
ATOM 808 O O . THR A 1 101 ? -21.539 1.328 23.518 1.00 80.88 101 THR A O 1
ATOM 811 N N . SER A 1 102 ? -22.060 -0.247 25.010 1.00 83.00 102 SER A N 1
ATOM 812 C CA . SER A 1 102 ? -21.421 -1.327 24.243 1.00 83.00 102 SER A CA 1
ATOM 813 C C . SER A 1 102 ? -22.047 -1.510 22.851 1.00 83.00 102 SER A C 1
ATOM 815 O O . SER A 1 102 ? -21.342 -1.860 21.908 1.00 83.00 102 SER A O 1
ATOM 817 N N . ALA A 1 103 ? -23.349 -1.238 22.704 1.00 85.94 103 ALA A N 1
ATOM 818 C CA . ALA A 1 103 ? -24.046 -1.300 21.421 1.00 85.94 103 ALA A CA 1
ATOM 819 C C . ALA A 1 103 ? -23.548 -0.223 20.441 1.00 85.94 103 ALA A C 1
ATOM 821 O O . ALA A 1 103 ? -23.286 -0.527 19.278 1.00 85.94 103 ALA A O 1
ATOM 822 N N . GLU A 1 104 ? -23.338 1.009 20.913 1.00 86.62 104 GLU A N 1
ATOM 823 C CA . GLU A 1 104 ? -22.770 2.090 20.096 1.00 86.62 104 GLU A CA 1
ATOM 824 C C . GLU A 1 104 ? -21.336 1.781 19.667 1.00 86.62 104 GLU A C 1
ATOM 826 O O . GLU A 1 104 ? -20.999 1.955 18.498 1.00 86.62 104 GLU A O 1
ATOM 831 N N . LEU A 1 105 ? -20.508 1.225 20.559 1.00 87.88 105 LEU A N 1
ATOM 832 C CA . LEU A 1 105 ? -19.151 0.802 20.199 1.00 87.88 105 LEU A CA 1
ATOM 833 C C . LEU A 1 105 ? -19.132 -0.316 19.150 1.00 87.88 105 LEU A C 1
ATOM 835 O O . LEU A 1 105 ? -18.223 -0.369 18.321 1.00 87.88 105 LEU A O 1
ATOM 839 N N . ASN A 1 106 ? -20.110 -1.224 19.171 1.00 90.06 106 ASN A N 1
ATOM 840 C CA . ASN A 1 106 ? -20.246 -2.256 18.142 1.00 90.06 106 ASN A CA 1
ATOM 841 C C . ASN A 1 106 ? -20.656 -1.652 16.797 1.00 90.06 106 ASN A C 1
ATOM 843 O O . ASN A 1 106 ? -20.089 -2.025 15.772 1.00 90.06 106 ASN A O 1
ATOM 847 N N . LYS A 1 107 ? -21.570 -0.675 16.805 1.00 91.06 107 LYS A N 1
ATOM 848 C CA . LYS A 1 107 ? -21.958 0.068 15.600 1.00 91.06 107 LYS A CA 1
ATOM 849 C C . LYS A 1 107 ? -20.771 0.832 15.007 1.00 91.06 107 LYS A C 1
ATOM 851 O O . LYS A 1 107 ? -20.526 0.728 13.810 1.00 91.06 107 LYS A O 1
ATOM 856 N N . ILE A 1 108 ? -19.978 1.510 15.841 1.00 91.56 108 ILE A N 1
ATOM 857 C CA . ILE A 1 108 ? -18.742 2.180 15.407 1.00 91.56 108 ILE A CA 1
ATOM 858 C C . ILE A 1 108 ? -17.768 1.165 14.794 1.00 91.56 108 ILE A C 1
ATOM 860 O O . ILE A 1 108 ? -17.237 1.418 13.715 1.00 91.56 108 ILE A O 1
ATOM 864 N N . GLN A 1 109 ? -17.562 -0.007 15.414 1.00 92.25 109 GLN A N 1
ATOM 865 C CA . GLN A 1 109 ? -16.701 -1.044 14.830 1.00 92.25 109 GLN A CA 1
ATOM 866 C C . GLN A 1 109 ? -17.210 -1.518 13.464 1.00 92.25 109 GLN A C 1
ATOM 868 O O . GLN A 1 109 ? -16.408 -1.711 12.555 1.00 92.25 109 GLN A O 1
ATOM 873 N N . GLN A 1 110 ? -18.522 -1.709 13.306 1.00 93.75 110 GLN A N 1
ATOM 874 C CA . GLN A 1 110 ? -19.127 -2.100 12.029 1.00 93.75 110 GLN A CA 1
ATOM 875 C C . GLN A 1 110 ? -18.903 -1.036 10.948 1.00 93.75 110 GLN A C 1
ATOM 877 O O . GLN A 1 110 ? -18.468 -1.370 9.849 1.00 93.75 110 GLN A O 1
ATOM 882 N N . THR A 1 111 ? -19.073 0.245 11.271 1.00 94.25 111 THR A N 1
ATOM 883 C CA . THR A 1 111 ? -18.754 1.328 10.332 1.00 94.25 111 THR A CA 1
ATOM 884 C C . THR A 1 111 ? -17.263 1.354 9.986 1.00 94.25 111 THR A C 1
ATOM 886 O O . THR A 1 111 ? -16.900 1.420 8.815 1.00 94.25 111 THR A O 1
ATOM 889 N N . LEU A 1 112 ? -16.368 1.223 10.973 1.00 94.12 112 LEU A N 1
ATOM 890 C CA . LEU A 1 112 ? -14.924 1.146 10.717 1.00 94.12 112 LEU A CA 1
ATOM 891 C C . LEU A 1 112 ? -14.557 -0.067 9.851 1.00 94.12 112 LEU A C 1
ATOM 893 O O . LEU A 1 112 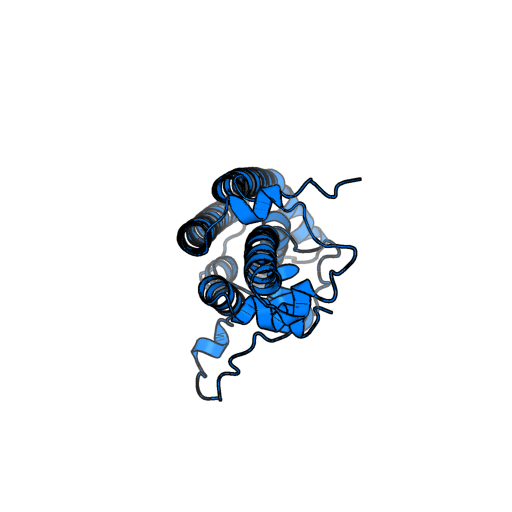? -13.673 0.036 9.006 1.00 94.12 112 LEU A O 1
ATOM 897 N N . ASN A 1 113 ? -15.240 -1.198 10.031 1.00 93.81 113 ASN A N 1
ATOM 898 C CA . ASN A 1 113 ? -15.078 -2.402 9.220 1.00 93.81 113 ASN A CA 1
ATOM 899 C C . ASN A 1 113 ? -15.398 -2.148 7.743 1.00 93.81 113 ASN A C 1
ATOM 901 O O . ASN A 1 113 ? -14.612 -2.520 6.870 1.00 93.81 113 ASN A O 1
ATOM 905 N N . GLU A 1 114 ? -16.537 -1.516 7.471 1.00 95.19 114 GLU A N 1
ATOM 906 C CA . GLU A 1 114 ? -16.976 -1.160 6.120 1.00 95.19 114 GLU A CA 1
ATOM 907 C C . GLU A 1 114 ? -16.022 -0.150 5.478 1.00 95.19 114 GLU A C 1
ATOM 909 O O . GLU A 1 114 ? -15.549 -0.371 4.360 1.00 95.19 114 GLU A O 1
ATOM 914 N N . LEU A 1 115 ? -15.644 0.896 6.221 1.00 95.62 115 LEU A N 1
ATOM 915 C CA . LEU A 1 115 ? -14.672 1.887 5.765 1.00 95.62 115 LEU A CA 1
ATOM 916 C C . LEU A 1 115 ? -13.309 1.252 5.479 1.00 95.62 115 LEU A C 1
ATOM 918 O O . LEU A 1 115 ? -12.690 1.580 4.478 1.00 95.62 115 LEU A O 1
ATOM 922 N N . THR A 1 116 ? -12.817 0.327 6.309 1.00 95.00 116 THR A N 1
ATOM 923 C CA . THR A 1 116 ? -11.545 -0.375 6.054 1.00 95.00 116 THR A CA 1
ATOM 924 C C . THR A 1 116 ? -11.577 -1.134 4.730 1.00 95.00 116 THR A C 1
ATOM 926 O O . THR A 1 116 ? -10.623 -1.034 3.959 1.00 95.00 116 THR A O 1
ATOM 929 N N . LYS A 1 117 ? -12.674 -1.841 4.427 1.00 94.69 117 LYS A N 1
ATOM 930 C CA . LYS A 1 117 ? -12.833 -2.557 3.151 1.00 94.69 117 LYS A CA 1
ATOM 931 C C . LYS A 1 117 ? -12.908 -1.593 1.965 1.00 94.69 117 LYS A C 1
ATOM 933 O O . LYS A 1 117 ? -12.155 -1.759 1.010 1.00 94.69 117 LYS A O 1
ATOM 938 N N . SER A 1 118 ? -13.765 -0.575 2.059 1.00 96.56 118 SER A N 1
ATOM 939 C CA . SER A 1 118 ? -13.963 0.432 1.008 1.00 96.56 118 SER A CA 1
ATOM 940 C C . SER A 1 118 ? -12.675 1.203 0.703 1.00 96.56 118 SER A C 1
ATOM 942 O O . SER A 1 118 ? -12.228 1.265 -0.439 1.00 96.56 118 SER A O 1
ATOM 944 N N . HIS A 1 119 ? -12.005 1.714 1.735 1.00 97.12 119 HIS A N 1
ATOM 945 C CA . HIS A 1 119 ? -10.772 2.486 1.585 1.00 97.12 119 HIS A CA 1
ATOM 946 C C . HIS A 1 119 ? -9.658 1.648 0.961 1.00 97.12 119 HIS A C 1
ATOM 948 O O . HIS A 1 119 ? -8.931 2.134 0.098 1.00 97.12 119 HIS A O 1
ATOM 954 N N . TYR A 1 120 ? -9.521 0.385 1.376 1.00 95.44 120 TYR A N 1
ATOM 955 C CA . TYR A 1 120 ? -8.528 -0.513 0.795 1.00 95.44 120 TYR A CA 1
ATOM 956 C C . TYR A 1 120 ? -8.777 -0.756 -0.695 1.00 95.44 120 TYR A C 1
ATOM 958 O O . TYR A 1 120 ? -7.833 -0.754 -1.482 1.00 95.44 120 TYR A O 1
ATOM 966 N N . GLN A 1 121 ? -10.041 -0.924 -1.086 1.00 95.31 121 GLN A N 1
ATOM 967 C CA . GLN A 1 121 ? -10.433 -1.068 -2.484 1.00 95.31 121 GLN A CA 1
ATOM 968 C C . GLN A 1 121 ? -10.067 0.183 -3.302 1.00 95.31 121 GLN A C 1
ATOM 970 O O . GLN A 1 121 ? -9.436 0.056 -4.349 1.00 95.31 121 GLN A O 1
ATOM 975 N N . GLN A 1 122 ? -10.339 1.387 -2.784 1.00 96.69 122 GLN A N 1
ATOM 976 C CA . GLN A 1 122 ? -9.929 2.645 -3.427 1.00 96.69 122 GLN A CA 1
ATOM 977 C C . GLN A 1 122 ? -8.408 2.722 -3.637 1.00 96.69 122 GLN A C 1
ATOM 979 O O . GLN A 1 122 ? -7.945 3.185 -4.680 1.00 96.69 122 GLN A O 1
ATOM 984 N N . TRP A 1 123 ? -7.613 2.242 -2.672 1.00 95.62 123 TRP A N 1
ATOM 985 C CA . TRP A 1 123 ? -6.158 2.158 -2.825 1.00 95.62 123 TRP A CA 1
ATOM 986 C C . TRP A 1 123 ? -5.741 1.213 -3.954 1.00 95.62 123 TRP A C 1
ATOM 988 O O . TRP A 1 123 ? -4.828 1.548 -4.710 1.00 95.62 123 TRP A O 1
ATOM 998 N N . GLN A 1 124 ? -6.398 0.056 -4.099 1.00 93.56 124 GLN A N 1
ATOM 999 C CA . GLN A 1 124 ? -6.115 -0.858 -5.212 1.00 93.56 124 GLN A CA 1
ATOM 1000 C C . GLN A 1 124 ? -6.463 -0.216 -6.561 1.00 93.56 124 GLN A C 1
ATOM 1002 O O . GLN A 1 124 ? -5.644 -0.238 -7.477 1.00 93.56 124 GLN A O 1
ATOM 1007 N N . GLU A 1 125 ? -7.619 0.440 -6.663 1.00 95.69 125 GLU A N 1
ATOM 1008 C CA . GLU A 1 125 ? -8.058 1.127 -7.885 1.00 95.69 125 GLU A CA 1
ATOM 1009 C C . GLU A 1 125 ? -7.113 2.270 -8.280 1.00 95.69 125 GLU A C 1
ATOM 1011 O O . GLU A 1 125 ? -6.708 2.385 -9.442 1.00 95.69 125 GLU A O 1
ATOM 1016 N N . LYS A 1 126 ? -6.695 3.093 -7.309 1.00 96.50 126 LYS A N 1
ATOM 1017 C CA . LYS A 1 126 ? -5.699 4.148 -7.538 1.00 96.50 126 LYS A CA 1
ATOM 1018 C C . LYS A 1 126 ? -4.372 3.577 -8.003 1.00 96.50 126 LYS A C 1
ATOM 1020 O O . LYS A 1 126 ? -3.825 4.046 -8.998 1.00 96.50 126 LYS A O 1
ATOM 1025 N N . ARG A 1 127 ? -3.893 2.522 -7.349 1.00 95.00 127 ARG A N 1
ATOM 1026 C CA . ARG A 1 127 ? -2.659 1.839 -7.728 1.00 95.00 127 ARG A CA 1
ATOM 1027 C C . ARG A 1 127 ? -2.713 1.301 -9.158 1.00 95.00 127 ARG A C 1
ATOM 1029 O O . ARG A 1 127 ? -1.754 1.472 -9.908 1.00 95.00 127 ARG A O 1
ATOM 1036 N N . GLU A 1 128 ? -3.819 0.686 -9.568 1.00 94.94 128 GLU A N 1
ATOM 1037 C CA . GLU A 1 128 ? -4.008 0.242 -10.952 1.00 94.94 128 GLU A CA 1
ATOM 1038 C C . GLU A 1 128 ? -3.991 1.404 -11.951 1.00 94.94 128 GLU A C 1
ATOM 1040 O O . GLU A 1 128 ? -3.356 1.299 -13.004 1.00 94.94 128 GLU A O 1
ATOM 1045 N N . SER A 1 129 ? -4.660 2.511 -11.620 1.00 97.00 129 SER A N 1
ATOM 1046 C CA . SER A 1 129 ? -4.669 3.728 -12.435 1.00 97.00 129 SER A CA 1
ATOM 1047 C C . SER A 1 129 ? -3.263 4.315 -12.595 1.00 97.00 129 SER A C 1
ATOM 1049 O O . SER A 1 129 ? -2.813 4.553 -13.716 1.00 97.00 129 SER A O 1
ATOM 1051 N N . TRP A 1 130 ? -2.519 4.459 -11.496 1.00 97.81 130 TRP A N 1
ATOM 1052 C CA . TRP A 1 130 ? -1.147 4.971 -11.508 1.00 97.81 130 TRP A CA 1
ATOM 1053 C C . TRP A 1 130 ? -0.197 4.064 -12.291 1.00 97.81 130 TRP A C 1
ATOM 1055 O O . TRP A 1 130 ? 0.625 4.555 -13.061 1.00 97.81 130 TRP A O 1
ATOM 1065 N N . ASN A 1 131 ? -0.347 2.741 -12.181 1.00 96.00 131 ASN A N 1
ATOM 1066 C CA . ASN A 1 131 ? 0.421 1.803 -13.000 1.00 96.00 131 ASN A CA 1
ATOM 1067 C C . ASN A 1 131 ? 0.148 2.004 -14.499 1.00 96.00 131 ASN A C 1
ATOM 1069 O O . ASN A 1 131 ? 1.088 2.023 -15.293 1.00 96.00 131 ASN A O 1
ATOM 1073 N N . LYS A 1 132 ? -1.120 2.181 -14.903 1.00 96.00 132 LYS A N 1
ATOM 1074 C CA . LYS A 1 132 ? -1.481 2.469 -16.305 1.00 96.00 132 LYS A CA 1
ATOM 1075 C C . LYS A 1 132 ? -0.877 3.795 -16.775 1.00 96.00 132 LYS A C 1
ATOM 1077 O O . LYS A 1 132 ? -0.265 3.819 -17.841 1.00 96.00 132 LYS A O 1
ATOM 1082 N N . LEU A 1 133 ? -0.995 4.850 -15.965 1.00 96.75 133 LEU A N 1
ATOM 1083 C CA . LEU A 1 133 ? -0.406 6.166 -16.232 1.00 96.75 133 LEU A CA 1
ATOM 1084 C C . LEU A 1 133 ? 1.102 6.056 -16.495 1.00 96.75 133 LEU A C 1
ATOM 1086 O O . LEU A 1 133 ? 1.585 6.527 -17.522 1.00 96.75 133 LEU A O 1
ATOM 1090 N N . LEU A 1 134 ? 1.837 5.378 -15.610 1.00 97.44 134 LEU A N 1
ATOM 1091 C CA . LEU A 1 134 ? 3.288 5.225 -15.727 1.00 97.44 134 LEU A CA 1
ATOM 1092 C C . LEU A 1 134 ? 3.697 4.389 -16.944 1.00 97.44 134 LEU A C 1
ATOM 1094 O O . LEU A 1 134 ? 4.648 4.748 -17.629 1.00 97.44 134 LEU A O 1
ATOM 1098 N N . ILE A 1 135 ? 2.975 3.307 -17.257 1.00 96.00 135 ILE A N 1
ATOM 1099 C CA . ILE A 1 135 ? 3.240 2.496 -18.459 1.00 96.00 135 ILE A CA 1
ATOM 1100 C C . ILE A 1 135 ? 3.059 3.336 -19.733 1.00 96.00 135 ILE A C 1
ATOM 1102 O O . ILE A 1 135 ? 3.897 3.283 -20.638 1.00 96.00 135 ILE A O 1
ATOM 1106 N N . MET A 1 136 ? 1.991 4.136 -19.801 1.00 95.31 136 MET A N 1
ATOM 1107 C CA . MET A 1 136 ? 1.749 5.039 -20.929 1.00 95.31 136 MET A CA 1
ATOM 1108 C C . MET A 1 136 ? 2.842 6.105 -21.036 1.00 95.31 136 MET A C 1
ATOM 1110 O O . MET A 1 136 ? 3.372 6.327 -22.124 1.00 95.31 136 MET A O 1
ATOM 1114 N N . ALA A 1 137 ? 3.228 6.718 -19.916 1.00 95.75 137 ALA A N 1
ATOM 1115 C CA . ALA A 1 137 ? 4.259 7.747 -19.883 1.00 95.75 137 ALA A CA 1
ATOM 1116 C C . ALA A 1 137 ? 5.649 7.201 -20.257 1.00 95.75 137 ALA A C 1
ATOM 1118 O O . ALA A 1 137 ? 6.386 7.849 -21.001 1.00 95.75 137 ALA A O 1
ATOM 1119 N N . LEU A 1 138 ? 5.997 5.987 -19.820 1.00 95.31 138 LEU A N 1
ATOM 1120 C CA . LEU A 1 138 ? 7.222 5.293 -20.237 1.00 95.31 138 LEU A CA 1
ATOM 1121 C C . LEU A 1 138 ? 7.248 5.072 -21.751 1.00 95.31 138 LEU A C 1
ATOM 1123 O O . LEU A 1 138 ? 8.229 5.425 -22.408 1.00 95.31 138 LEU A O 1
ATOM 1127 N N . THR A 1 139 ? 6.141 4.576 -22.305 1.00 93.88 139 THR A N 1
ATOM 1128 C CA . THR A 1 139 ? 5.997 4.337 -23.748 1.00 93.88 139 THR A CA 1
ATOM 1129 C C . THR A 1 139 ? 6.123 5.641 -24.540 1.00 93.88 139 THR A C 1
ATOM 1131 O O . THR A 1 139 ? 6.880 5.704 -25.507 1.00 93.88 139 THR A O 1
ATOM 1134 N N . ALA A 1 140 ? 5.459 6.714 -24.094 1.00 93.69 140 ALA A N 1
ATOM 1135 C CA . ALA A 1 140 ? 5.538 8.038 -24.716 1.00 93.69 140 ALA A CA 1
ATOM 1136 C C . ALA A 1 140 ? 6.958 8.634 -24.685 1.00 93.69 140 ALA A C 1
ATOM 1138 O O . ALA A 1 140 ? 7.337 9.394 -25.572 1.00 93.69 140 ALA A O 1
ATOM 1139 N N . ASN A 1 141 ? 7.765 8.254 -23.691 1.00 92.06 141 ASN A N 1
ATOM 1140 C CA . ASN A 1 141 ? 9.167 8.650 -23.569 1.00 92.06 141 ASN A CA 1
ATOM 1141 C C . ASN A 1 141 ? 10.148 7.697 -24.281 1.00 92.06 141 ASN A C 1
ATOM 1143 O O . ASN A 1 141 ? 11.362 7.835 -24.105 1.00 92.06 141 ASN A O 1
ATOM 1147 N N . GLY A 1 142 ? 9.646 6.759 -25.092 1.00 89.19 142 GLY A N 1
ATOM 1148 C CA . GLY A 1 142 ? 10.446 5.841 -25.908 1.00 89.19 142 GLY A CA 1
ATOM 1149 C C . GLY A 1 142 ? 10.926 4.582 -25.180 1.00 89.19 142 GLY A C 1
ATOM 1150 O O . GLY A 1 142 ? 11.717 3.824 -25.739 1.00 89.19 142 GLY A O 1
ATOM 1151 N N . ILE A 1 143 ? 10.458 4.324 -23.955 1.00 92.12 143 ILE A N 1
ATOM 1152 C CA . ILE A 1 143 ? 10.803 3.117 -23.195 1.00 92.12 143 ILE A CA 1
ATOM 1153 C C . ILE A 1 143 ? 9.738 2.057 -23.476 1.00 92.12 143 ILE A C 1
ATOM 1155 O O . ILE A 1 143 ? 8.642 2.084 -22.919 1.00 92.12 143 ILE A O 1
ATOM 1159 N N . THR A 1 144 ? 10.064 1.120 -24.367 1.00 90.25 144 THR A N 1
ATOM 1160 C CA . THR A 1 144 ? 9.150 0.032 -24.746 1.00 90.25 144 THR A CA 1
ATOM 1161 C C . THR A 1 144 ? 9.273 -1.138 -23.776 1.00 90.25 144 THR A C 1
ATOM 1163 O O . THR A 1 144 ? 10.244 -1.894 -23.822 1.00 90.25 144 THR A O 1
ATOM 1166 N N . LEU A 1 145 ? 8.265 -1.305 -22.924 1.00 93.50 145 LEU A N 1
ATOM 1167 C CA . LEU A 1 145 ? 8.165 -2.424 -21.990 1.00 93.50 145 LEU A CA 1
ATOM 1168 C C . LEU A 1 145 ? 7.583 -3.667 -22.681 1.00 93.50 145 LEU A C 1
ATOM 1170 O O . LEU A 1 145 ? 6.643 -3.568 -23.466 1.00 93.50 145 LEU A O 1
ATOM 1174 N N . SER A 1 146 ? 8.106 -4.845 -22.354 1.00 94.00 146 SER A N 1
ATOM 1175 C CA . SER A 1 146 ? 7.462 -6.130 -22.641 1.00 94.00 146 SER A CA 1
ATOM 1176 C C . SER A 1 146 ? 6.417 -6.476 -21.590 1.00 94.00 146 SER A C 1
ATOM 1178 O O . SER A 1 146 ? 6.308 -5.842 -20.538 1.00 94.00 146 SER A O 1
ATOM 1180 N N . GLU A 1 147 ? 5.701 -7.567 -21.846 1.00 93.69 147 GLU A N 1
ATOM 1181 C CA . GLU A 1 147 ? 4.747 -8.159 -20.914 1.00 93.69 147 GLU A CA 1
ATOM 1182 C C . GLU A 1 147 ? 5.350 -8.447 -19.533 1.00 93.69 147 GLU A C 1
ATOM 1184 O O . GLU A 1 147 ? 4.657 -8.264 -18.534 1.00 93.69 147 GLU A O 1
ATOM 1189 N N . ILE A 1 148 ? 6.631 -8.834 -19.454 1.00 91.44 148 ILE A N 1
ATOM 1190 C CA . ILE A 1 148 ? 7.293 -9.131 -18.176 1.00 91.44 148 ILE A CA 1
ATOM 1191 C C . ILE A 1 148 ? 7.423 -7.855 -17.340 1.00 91.44 148 ILE A C 1
ATOM 1193 O O . ILE A 1 148 ? 6.959 -7.833 -16.204 1.00 91.44 148 ILE A O 1
ATOM 1197 N N . GLU A 1 149 ? 7.971 -6.768 -17.895 1.00 93.88 149 GLU A N 1
ATOM 1198 C CA . GLU A 1 149 ? 8.119 -5.516 -17.137 1.00 93.88 149 GLU A CA 1
ATOM 1199 C C . GLU A 1 149 ? 6.763 -4.878 -16.817 1.00 93.88 149 GLU A C 1
ATOM 1201 O O . GLU A 1 149 ? 6.571 -4.330 -15.732 1.00 93.88 149 GLU A O 1
ATOM 1206 N N . ILE A 1 150 ? 5.792 -4.977 -17.732 1.00 94.50 150 ILE A N 1
ATOM 1207 C CA . ILE A 1 150 ? 4.422 -4.509 -17.487 1.00 94.50 150 ILE A CA 1
ATOM 1208 C C . ILE A 1 150 ? 3.799 -5.269 -16.317 1.00 94.50 150 ILE A C 1
ATOM 1210 O O . ILE A 1 150 ? 3.159 -4.657 -15.456 1.00 94.50 150 ILE A O 1
ATOM 1214 N N . LYS A 1 151 ? 3.968 -6.594 -16.283 1.00 91.69 151 LYS A N 1
ATOM 1215 C CA . LYS A 1 151 ? 3.482 -7.427 -15.189 1.00 91.69 151 LYS A CA 1
ATOM 1216 C C . LYS A 1 151 ? 4.172 -7.047 -13.884 1.00 91.69 151 LYS A C 1
ATOM 1218 O O . LYS A 1 151 ? 3.485 -6.733 -12.921 1.00 91.69 151 LYS A O 1
ATOM 1223 N N . GLU A 1 152 ? 5.499 -6.968 -13.873 1.00 89.50 152 GLU A N 1
ATOM 1224 C CA . GLU A 1 152 ? 6.266 -6.601 -12.682 1.00 89.50 152 GLU A CA 1
ATOM 1225 C C . GLU A 1 152 ? 5.885 -5.222 -12.134 1.00 89.50 152 GLU A C 1
ATOM 1227 O O . GLU A 1 152 ? 5.811 -5.057 -10.919 1.00 89.50 152 GLU A O 1
ATOM 1232 N N . LEU A 1 153 ? 5.584 -4.234 -12.985 1.00 91.81 153 LEU A N 1
ATOM 1233 C CA . LEU A 1 153 ? 5.072 -2.932 -12.543 1.00 91.81 153 LEU A CA 1
ATOM 1234 C C . LEU A 1 153 ? 3.702 -3.051 -11.860 1.00 91.81 153 LEU A C 1
ATOM 1236 O O . LEU A 1 153 ? 3.491 -2.457 -10.799 1.00 91.81 153 LEU A O 1
ATOM 1240 N N . LYS A 1 154 ? 2.793 -3.854 -12.418 1.00 91.25 154 LYS A N 1
ATOM 1241 C CA . LYS A 1 154 ? 1.433 -4.056 -11.886 1.00 91.25 154 LYS A CA 1
ATOM 1242 C C . LYS A 1 154 ? 1.396 -4.926 -10.630 1.00 91.25 154 LYS A C 1
ATOM 1244 O O . LYS A 1 154 ? 0.559 -4.713 -9.751 1.00 91.25 154 LYS A O 1
ATOM 1249 N N . ASP A 1 155 ? 2.321 -5.865 -10.519 1.00 88.88 155 ASP A N 1
ATOM 1250 C CA . ASP A 1 155 ? 2.394 -6.858 -9.455 1.00 88.88 155 ASP A CA 1
ATOM 1251 C C . ASP A 1 155 ? 2.484 -6.208 -8.068 1.00 88.88 155 ASP A C 1
ATOM 1253 O O . ASP A 1 155 ? 3.218 -5.240 -7.845 1.00 88.88 155 ASP A O 1
ATOM 1257 N N . LYS A 1 156 ? 1.660 -6.691 -7.132 1.00 84.44 156 LYS A N 1
ATOM 1258 C CA . LYS A 1 156 ? 1.635 -6.249 -5.732 1.00 84.44 156 LYS A CA 1
ATOM 1259 C C . LYS A 1 156 ? 2.823 -6.816 -4.974 1.00 84.44 156 LYS A C 1
ATOM 1261 O O . LYS A 1 156 ? 2.750 -7.897 -4.410 1.00 84.44 156 LYS A O 1
ATOM 1266 N N . GLU A 1 157 ? 3.917 -6.075 -5.009 1.00 88.25 157 GLU A N 1
ATOM 1267 C CA . GLU A 1 157 ? 5.176 -6.473 -4.395 1.00 88.25 157 GLU A CA 1
ATOM 1268 C C . GLU A 1 157 ? 5.332 -5.791 -3.027 1.00 88.25 157 GLU A C 1
ATOM 1270 O O . GLU A 1 157 ? 5.369 -4.555 -2.985 1.00 88.25 157 GLU A O 1
ATOM 1275 N N . PRO A 1 158 ? 5.395 -6.548 -1.916 1.00 90.31 158 PRO A N 1
ATOM 1276 C CA . PRO A 1 158 ? 5.713 -5.995 -0.602 1.00 90.31 158 PRO A CA 1
ATOM 1277 C C . PRO A 1 158 ? 7.059 -5.251 -0.595 1.00 90.31 158 PRO A C 1
ATOM 1279 O O . PRO A 1 158 ? 7.900 -5.439 -1.478 1.00 90.31 158 PRO A O 1
ATOM 1282 N N . LEU A 1 159 ? 7.276 -4.382 0.397 1.00 91.31 159 LEU A N 1
ATOM 1283 C CA . LEU A 1 159 ? 8.496 -3.573 0.476 1.00 91.31 159 LEU A CA 1
ATOM 1284 C C . LEU A 1 159 ? 9.742 -4.455 0.640 1.00 91.31 159 LEU A C 1
ATOM 1286 O O . LEU A 1 159 ? 10.763 -4.199 0.003 1.00 91.31 159 LEU A O 1
ATOM 1290 N N . SER A 1 160 ? 9.650 -5.477 1.482 1.00 90.94 160 SER A N 1
ATOM 1291 C CA . SER A 1 160 ? 10.666 -6.503 1.710 1.00 90.94 160 SER A CA 1
ATOM 1292 C C . SER A 1 160 ? 11.114 -7.184 0.417 1.00 90.94 160 SER A C 1
ATOM 1294 O O . SER A 1 160 ? 12.306 -7.258 0.128 1.00 90.94 160 SER A O 1
ATOM 1296 N N . GLU A 1 161 ? 10.163 -7.578 -0.420 1.00 89.94 161 GLU A N 1
ATOM 1297 C CA . GLU A 1 161 ? 10.429 -8.217 -1.709 1.00 89.94 161 GLU A CA 1
ATOM 1298 C C . GLU A 1 161 ? 11.074 -7.264 -2.710 1.00 89.94 161 GLU A C 1
ATOM 1300 O O . GLU A 1 161 ? 12.040 -7.619 -3.388 1.00 89.94 161 GLU A O 1
ATOM 1305 N N . LEU A 1 162 ? 10.600 -6.018 -2.760 1.00 92.56 162 LEU A N 1
ATOM 1306 C CA . LEU A 1 162 ? 11.237 -5.001 -3.583 1.00 92.56 162 LEU A CA 1
ATOM 1307 C C . LEU A 1 162 ? 12.691 -4.782 -3.133 1.00 92.56 162 LEU A C 1
ATOM 1309 O O . LEU A 1 162 ? 13.582 -4.756 -3.977 1.00 92.56 162 LEU A O 1
ATOM 1313 N N . LYS A 1 163 ? 12.958 -4.692 -1.820 1.00 91.81 163 LYS A N 1
ATOM 1314 C CA . LYS A 1 163 ? 14.326 -4.605 -1.269 1.00 91.81 163 LYS A CA 1
ATOM 1315 C C . LYS A 1 163 ? 15.181 -5.799 -1.718 1.00 91.81 163 LYS A C 1
ATOM 1317 O O . LYS A 1 163 ? 16.279 -5.583 -2.230 1.00 91.81 163 LYS A O 1
ATOM 1322 N N . ASN A 1 164 ? 14.666 -7.024 -1.598 1.00 91.12 164 ASN A N 1
ATOM 1323 C CA . ASN A 1 164 ? 15.371 -8.243 -2.011 1.00 91.12 164 ASN A CA 1
ATOM 1324 C C . ASN A 1 164 ? 15.739 -8.217 -3.498 1.00 91.12 164 ASN A C 1
ATOM 1326 O O . ASN A 1 164 ? 16.872 -8.522 -3.850 1.00 91.12 164 ASN A O 1
ATOM 1330 N N . ARG A 1 165 ? 14.847 -7.744 -4.375 1.00 90.88 165 ARG A N 1
ATOM 1331 C CA . ARG A 1 165 ? 15.154 -7.626 -5.811 1.00 90.88 165 ARG A CA 1
ATOM 1332 C C . ARG A 1 165 ? 16.303 -6.673 -6.118 1.00 90.88 165 ARG A C 1
ATOM 1334 O O . ARG A 1 165 ? 17.085 -6.946 -7.024 1.00 90.88 165 ARG A O 1
ATOM 1341 N N . PHE A 1 166 ? 16.410 -5.553 -5.403 1.00 93.31 166 PHE A N 1
ATOM 1342 C CA . PHE A 1 166 ? 17.558 -4.653 -5.559 1.00 93.31 166 PHE A CA 1
ATOM 1343 C C . PHE A 1 166 ? 18.862 -5.339 -5.129 1.00 93.31 166 PHE A C 1
ATOM 1345 O O . PHE A 1 166 ? 19.870 -5.2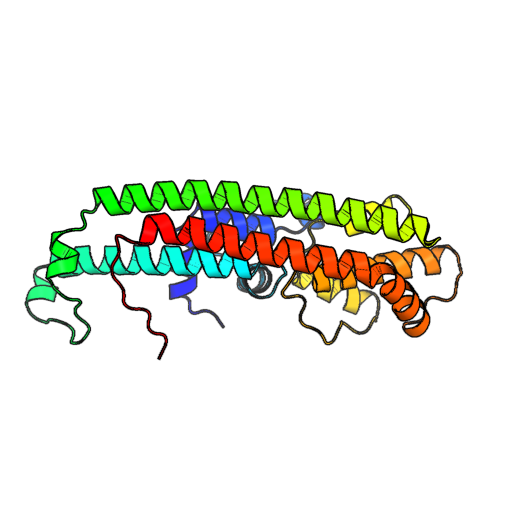01 -5.822 1.00 93.31 166 PHE A O 1
ATOM 1352 N N . ILE A 1 167 ? 18.826 -6.124 -4.045 1.00 92.31 167 ILE A N 1
ATOM 1353 C CA . ILE A 1 167 ? 19.970 -6.919 -3.571 1.00 92.31 167 ILE A CA 1
ATOM 1354 C C . ILE A 1 167 ? 20.364 -7.975 -4.612 1.00 92.31 167 ILE A C 1
ATOM 1356 O O . ILE A 1 167 ? 21.524 -8.019 -5.017 1.00 92.31 167 ILE A O 1
ATOM 1360 N N . ASP A 1 168 ? 19.405 -8.767 -5.095 1.00 91.75 168 ASP A N 1
ATOM 1361 C CA . ASP A 1 168 ? 19.627 -9.849 -6.064 1.00 91.75 168 ASP A CA 1
ATOM 1362 C C . ASP A 1 168 ? 20.235 -9.341 -7.378 1.00 91.75 168 ASP A C 1
ATOM 1364 O O . ASP A 1 168 ? 21.064 -10.007 -7.999 1.00 91.75 168 ASP A O 1
ATOM 1368 N N . LEU A 1 169 ? 19.838 -8.141 -7.806 1.00 89.88 169 LEU A N 1
ATOM 1369 C CA . LEU A 1 169 ? 20.348 -7.498 -9.017 1.00 89.88 169 LEU A CA 1
ATOM 1370 C C . LEU A 1 169 ? 21.646 -6.707 -8.785 1.00 89.88 169 LEU A C 1
ATOM 1372 O O . LEU A 1 169 ? 22.172 -6.120 -9.733 1.00 89.88 169 LEU A O 1
ATOM 1376 N N . ASN A 1 170 ? 22.156 -6.681 -7.549 1.00 91.00 170 ASN A N 1
ATOM 1377 C CA . ASN A 1 170 ? 23.307 -5.888 -7.122 1.00 91.00 170 ASN A CA 1
ATOM 1378 C C . ASN A 1 170 ? 23.170 -4.398 -7.503 1.00 91.00 170 ASN A C 1
ATOM 1380 O O . ASN A 1 170 ? 24.081 -3.777 -8.057 1.00 91.00 170 ASN A O 1
ATOM 1384 N N . ILE A 1 171 ? 21.985 -3.840 -7.251 1.00 91.06 171 ILE A N 1
ATOM 1385 C CA . ILE A 1 171 ? 21.636 -2.441 -7.511 1.00 91.06 171 ILE A CA 1
ATOM 1386 C C . ILE A 1 171 ? 21.519 -1.722 -6.164 1.00 91.06 171 ILE A C 1
ATOM 1388 O O . ILE A 1 171 ? 20.839 -2.228 -5.268 1.00 91.06 171 ILE A O 1
ATOM 1392 N N . PRO A 1 172 ? 22.105 -0.521 -6.004 1.00 88.75 172 PRO A N 1
ATOM 1393 C CA . PRO A 1 172 ? 21.902 0.276 -4.802 1.00 88.75 172 PRO A CA 1
ATOM 1394 C C . PRO A 1 172 ? 20.412 0.529 -4.550 1.00 88.75 172 PRO A C 1
ATOM 1396 O O . PRO A 1 172 ? 19.703 1.070 -5.402 1.00 88.75 172 PRO A O 1
ATOM 1399 N N . PHE A 1 173 ? 19.934 0.151 -3.365 1.00 88.81 173 PHE A N 1
ATOM 1400 C CA . PHE A 1 173 ? 18.575 0.479 -2.954 1.00 88.81 173 PHE A CA 1
ATOM 1401 C C . PHE A 1 173 ? 18.432 2.007 -2.800 1.00 88.81 173 PHE A C 1
ATOM 1403 O O . PHE A 1 173 ? 19.370 2.655 -2.320 1.00 88.81 173 PHE A O 1
ATOM 1410 N N . PRO A 1 174 ? 17.291 2.612 -3.184 1.00 87.56 174 PRO A N 1
ATOM 1411 C CA . PRO A 1 174 ? 17.090 4.050 -3.037 1.00 87.56 174 PRO A CA 1
ATOM 1412 C C . PRO A 1 174 ? 17.303 4.516 -1.590 1.00 87.56 174 PRO A C 1
ATOM 1414 O O . PRO A 1 174 ? 16.805 3.903 -0.649 1.00 87.56 174 PRO A O 1
ATOM 1417 N N . SER A 1 175 ? 18.004 5.638 -1.402 1.00 84.62 175 SER A N 1
ATOM 1418 C CA . SER A 1 175 ? 18.207 6.233 -0.071 1.00 84.62 175 SER A CA 1
ATOM 1419 C C . SER A 1 175 ? 16.919 6.819 0.520 1.00 84.62 175 SER A C 1
ATOM 1421 O O . SER A 1 175 ? 16.779 6.941 1.737 1.00 84.62 175 SER A O 1
ATOM 1423 N N . THR A 1 176 ? 15.965 7.184 -0.338 1.00 87.06 176 THR A N 1
ATOM 1424 C CA . THR A 1 176 ? 14.644 7.672 0.057 1.00 87.06 176 THR A CA 1
ATOM 1425 C C . THR A 1 176 ? 13.770 6.520 0.548 1.00 87.06 176 THR A C 1
ATOM 1427 O O . THR A 1 176 ? 13.653 5.489 -0.112 1.00 87.06 176 THR A O 1
ATOM 1430 N N . LYS A 1 177 ? 13.093 6.712 1.686 1.00 89.56 177 LYS A N 1
ATOM 1431 C CA . LYS A 1 177 ? 12.136 5.731 2.215 1.00 89.56 177 LYS A CA 1
ATOM 1432 C C . LYS A 1 177 ? 10.951 5.565 1.260 1.00 89.56 177 LYS A C 1
ATOM 1434 O O . LYS A 1 17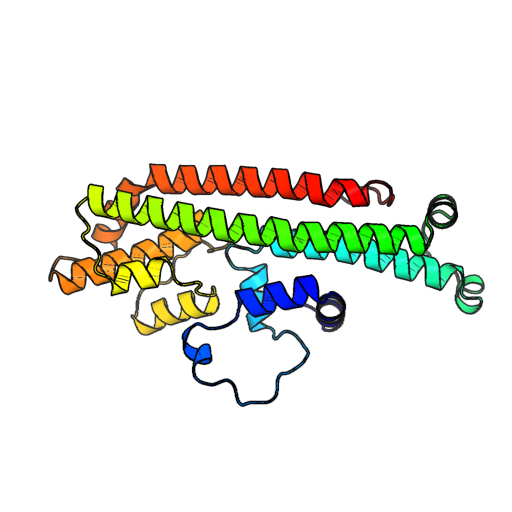7 ? 10.325 6.549 0.878 1.00 89.56 177 LYS A O 1
ATOM 1439 N N . LEU A 1 178 ? 10.592 4.322 0.942 1.00 92.56 178 LEU A N 1
ATOM 1440 C CA . LEU A 1 178 ? 9.487 3.978 0.029 1.00 92.56 178 LEU A CA 1
ATOM 1441 C C . LEU A 1 178 ? 8.129 3.935 0.751 1.00 92.56 178 LEU A C 1
ATOM 1443 O O . LEU A 1 178 ? 7.331 3.015 0.600 1.00 92.56 178 LEU A O 1
ATOM 1447 N N . MET A 1 179 ? 7.913 4.951 1.577 1.00 90.62 179 MET A N 1
ATOM 1448 C CA . MET A 1 179 ? 6.828 5.071 2.547 1.00 90.62 179 MET A CA 1
ATOM 1449 C C . MET A 1 179 ? 5.535 5.657 1.957 1.00 90.62 179 MET A C 1
ATOM 1451 O O . MET A 1 179 ? 4.574 5.896 2.688 1.00 90.62 179 MET A O 1
ATOM 1455 N N . ASN A 1 180 ? 5.549 5.937 0.656 1.00 93.69 180 ASN A N 1
ATOM 1456 C CA . ASN A 1 180 ? 4.456 6.478 -0.137 1.00 93.69 180 ASN A CA 1
ATOM 1457 C C . ASN A 1 180 ? 4.498 5.847 -1.542 1.00 93.69 180 ASN A C 1
ATOM 1459 O O . ASN A 1 180 ? 5.514 5.261 -1.949 1.00 93.69 180 ASN A O 1
ATOM 1463 N N . PHE A 1 181 ? 3.396 5.932 -2.279 1.00 95.88 181 PHE A N 1
ATOM 1464 C CA . PHE A 1 181 ? 3.286 5.324 -3.602 1.00 95.88 181 PHE A CA 1
ATOM 1465 C C . PHE A 1 181 ? 4.156 6.003 -4.650 1.00 95.88 181 PHE A C 1
ATOM 1467 O O . PHE A 1 181 ? 4.644 5.312 -5.541 1.00 95.88 181 PHE A O 1
ATOM 1474 N N . GLU A 1 182 ? 4.398 7.309 -4.541 1.00 96.25 182 GLU A N 1
ATOM 1475 C CA . GLU A 1 182 ? 5.304 8.020 -5.445 1.00 96.25 182 GLU A CA 1
ATOM 1476 C C . GLU A 1 182 ? 6.695 7.366 -5.462 1.00 96.25 182 GLU A C 1
ATOM 1478 O O . GLU A 1 182 ? 7.175 6.924 -6.508 1.00 96.25 182 GLU A O 1
ATOM 1483 N N . HIS A 1 183 ? 7.338 7.257 -4.300 1.00 95.38 183 HIS A N 1
ATOM 1484 C CA . HIS A 1 183 ? 8.688 6.716 -4.181 1.00 95.38 183 HIS A CA 1
ATOM 1485 C C . HIS A 1 183 ? 8.721 5.216 -4.466 1.00 95.38 183 HIS A C 1
ATOM 1487 O O . HIS A 1 183 ? 9.615 4.747 -5.174 1.00 95.38 183 HIS A O 1
ATOM 1493 N N . TYR A 1 184 ? 7.731 4.468 -3.970 1.00 96.56 184 TYR A N 1
ATOM 1494 C CA . TYR A 1 184 ? 7.604 3.039 -4.248 1.00 96.56 184 TYR A CA 1
ATOM 1495 C C . TYR A 1 184 ? 7.494 2.764 -5.755 1.00 96.56 184 TYR A C 1
ATOM 1497 O O . TYR A 1 184 ? 8.265 1.972 -6.301 1.00 96.56 184 TYR A O 1
ATOM 1505 N N . LEU A 1 185 ? 6.605 3.464 -6.466 1.00 97.00 185 LEU A N 1
ATOM 1506 C CA . LEU A 1 185 ? 6.458 3.304 -7.912 1.00 97.00 185 LEU A CA 1
ATOM 1507 C C . LEU A 1 185 ? 7.693 3.798 -8.665 1.00 97.00 185 LEU A C 1
ATOM 1509 O O . LEU A 1 185 ? 8.069 3.187 -9.661 1.00 97.00 185 LEU A O 1
ATOM 1513 N N . ARG A 1 186 ? 8.387 4.831 -8.177 1.00 96.50 186 ARG A N 1
ATOM 1514 C CA . ARG A 1 186 ? 9.656 5.286 -8.762 1.00 96.50 186 ARG A CA 1
ATOM 1515 C C . ARG A 1 186 ? 10.734 4.205 -8.719 1.00 96.50 186 ARG A C 1
ATOM 1517 O O . ARG A 1 186 ? 11.428 4.009 -9.716 1.00 96.50 186 ARG A O 1
ATOM 1524 N N . ALA A 1 187 ? 10.833 3.464 -7.615 1.00 96.25 187 ALA A N 1
ATOM 1525 C CA . ALA A 1 187 ? 11.731 2.316 -7.498 1.00 96.25 187 ALA A CA 1
ATOM 1526 C C . ALA A 1 187 ? 11.341 1.179 -8.461 1.00 96.25 187 ALA A C 1
ATOM 1528 O O . ALA A 1 187 ? 12.202 0.609 -9.131 1.00 96.25 187 ALA A O 1
ATOM 1529 N N . LYS A 1 188 ? 10.044 0.895 -8.617 1.00 96.38 188 LYS A N 1
ATOM 1530 C CA . LYS A 1 188 ? 9.577 -0.111 -9.586 1.00 96.38 188 LYS A CA 1
ATOM 1531 C C . LYS A 1 188 ? 9.829 0.297 -11.037 1.00 96.38 188 LYS A C 1
ATOM 1533 O O . LYS A 1 188 ? 10.287 -0.516 -11.836 1.00 96.38 188 LYS A O 1
ATOM 1538 N N . VAL A 1 189 ? 9.577 1.560 -11.380 1.00 96.69 189 VAL A N 1
ATOM 1539 C CA . VAL A 1 189 ? 9.855 2.109 -12.714 1.00 96.69 189 VAL A CA 1
ATOM 1540 C C . VAL A 1 189 ? 11.349 2.100 -13.009 1.00 96.69 189 VAL A C 1
ATOM 1542 O O . VAL A 1 189 ? 11.732 1.800 -14.139 1.00 96.69 189 VAL A O 1
ATOM 1545 N N . TYR A 1 190 ? 12.195 2.365 -12.010 1.00 96.19 190 TYR A N 1
ATOM 1546 C CA . TYR A 1 190 ? 13.641 2.212 -12.141 1.00 96.19 190 TYR A CA 1
ATOM 1547 C C . TYR A 1 190 ? 13.998 0.781 -12.588 1.00 96.19 190 TYR A C 1
ATOM 1549 O O . TYR A 1 190 ? 14.674 0.617 -13.605 1.00 96.19 190 TYR A O 1
ATOM 1557 N N . LEU A 1 191 ? 13.4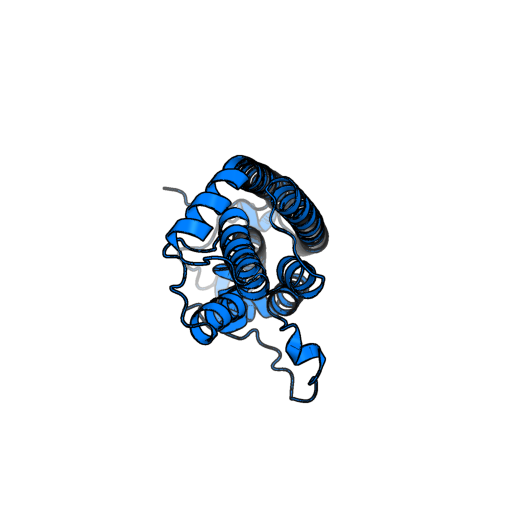95 -0.249 -11.890 1.00 95.50 191 LEU A N 1
ATOM 1558 C CA . LEU A 1 191 ? 13.776 -1.653 -12.222 1.00 95.50 191 LEU A CA 1
ATOM 1559 C C . LEU A 1 191 ? 13.251 -2.036 -13.613 1.00 95.50 191 LEU A C 1
ATOM 1561 O O . LEU A 1 191 ? 13.989 -2.618 -14.407 1.00 95.50 191 LEU A O 1
ATOM 1565 N N . ALA A 1 192 ? 12.012 -1.656 -13.938 1.00 95.44 192 ALA A N 1
ATOM 1566 C CA . ALA A 1 192 ? 11.409 -1.929 -15.243 1.00 95.44 192 ALA A CA 1
ATOM 1567 C C . ALA A 1 192 ? 12.170 -1.242 -16.391 1.00 95.44 192 ALA A C 1
ATOM 1569 O O . ALA A 1 192 ? 12.418 -1.847 -17.432 1.00 95.44 192 ALA A O 1
ATOM 1570 N N . THR A 1 193 ? 12.598 0.007 -16.186 1.00 95.12 193 THR A N 1
ATOM 1571 C CA . THR A 1 193 ? 13.402 0.752 -17.165 1.00 95.12 193 THR A CA 1
ATOM 1572 C C . THR A 1 193 ? 14.756 0.086 -17.364 1.00 95.12 193 THR A C 1
ATOM 1574 O O . THR A 1 193 ? 15.160 -0.148 -18.500 1.00 95.12 193 THR A O 1
ATOM 1577 N N . ARG A 1 194 ? 15.445 -0.271 -16.273 1.00 95.06 194 ARG A N 1
ATOM 1578 C CA . ARG A 1 194 ? 16.737 -0.962 -16.337 1.00 95.06 194 ARG A CA 1
ATOM 1579 C C . ARG A 1 194 ? 16.633 -2.288 -17.084 1.00 95.06 194 ARG A C 1
ATOM 1581 O O . ARG A 1 194 ? 17.452 -2.542 -17.963 1.00 95.06 194 ARG A O 1
ATOM 1588 N N . SER A 1 195 ? 15.622 -3.093 -16.762 1.00 94.31 195 SER A N 1
ATOM 1589 C CA . SER A 1 195 ? 15.346 -4.369 -17.430 1.00 94.31 195 SER A CA 1
ATOM 1590 C C . SER A 1 195 ? 15.121 -4.175 -18.935 1.00 94.31 195 SER A C 1
ATOM 1592 O O . SER A 1 195 ? 15.791 -4.807 -19.755 1.00 94.31 195 SER A O 1
ATOM 1594 N N . SER A 1 196 ? 14.290 -3.195 -19.307 1.00 94.56 196 SER A N 1
ATOM 1595 C CA . SER A 1 196 ? 13.992 -2.882 -20.708 1.00 94.56 196 SER A CA 1
ATOM 1596 C C . SER A 1 196 ? 15.226 -2.436 -21.487 1.00 94.56 196 SER A C 1
ATOM 1598 O O . SER A 1 196 ? 15.460 -2.921 -22.595 1.00 94.56 196 SER A O 1
ATOM 1600 N N . LEU A 1 197 ? 16.020 -1.522 -20.926 1.00 93.94 197 LEU A N 1
ATOM 1601 C CA . LEU A 1 197 ? 17.249 -1.039 -21.557 1.00 93.94 197 LEU A CA 1
ATOM 1602 C C . LEU A 1 197 ? 18.275 -2.168 -21.699 1.00 93.94 197 LEU A C 1
ATOM 1604 O O . LEU A 1 197 ? 18.855 -2.330 -22.769 1.00 93.94 197 LEU A O 1
ATOM 1608 N N . SER A 1 198 ? 18.445 -2.988 -20.657 1.00 93.56 198 SER A N 1
ATOM 1609 C CA . SER A 1 198 ? 19.337 -4.151 -20.676 1.00 93.56 198 SER A CA 1
ATOM 1610 C C . SER A 1 198 ? 18.961 -5.129 -21.793 1.00 93.56 198 SER A C 1
ATOM 1612 O O . SER A 1 198 ? 19.812 -5.488 -22.608 1.00 93.56 198 SER A O 1
ATOM 1614 N N . ARG A 1 199 ? 17.673 -5.478 -21.923 1.00 93.62 199 ARG A N 1
ATOM 1615 C CA . ARG A 1 199 ? 17.176 -6.338 -23.010 1.00 93.62 199 ARG A CA 1
ATOM 1616 C C . ARG A 1 199 ? 17.433 -5.740 -24.393 1.00 93.62 199 ARG A C 1
ATOM 1618 O O . ARG A 1 199 ? 17.763 -6.466 -25.325 1.00 93.62 199 ARG A O 1
ATOM 1625 N N . GLN A 1 200 ? 17.269 -4.427 -24.533 1.00 91.38 200 GLN A N 1
ATOM 1626 C CA . GLN A 1 200 ? 17.526 -3.708 -25.783 1.00 91.38 200 GLN A CA 1
ATOM 1627 C C . GLN A 1 200 ? 19.021 -3.459 -26.041 1.00 91.38 200 GLN A C 1
ATOM 1629 O O . GLN A 1 200 ? 19.356 -2.778 -27.007 1.00 91.38 200 GLN A O 1
ATOM 1634 N N . GLN A 1 201 ? 19.913 -3.986 -25.192 1.00 92.12 201 GLN A N 1
ATOM 1635 C CA . GLN A 1 201 ? 21.361 -3.761 -25.249 1.00 92.12 201 GLN A CA 1
ATOM 1636 C C . GLN A 1 201 ? 21.729 -2.268 -25.215 1.00 92.12 201 GLN A C 1
ATOM 1638 O O . GLN A 1 201 ? 22.750 -1.845 -25.755 1.00 92.12 201 GLN A O 1
ATOM 1643 N N . GLN A 1 202 ? 20.887 -1.457 -24.571 1.00 92.38 202 GLN A N 1
ATOM 1644 C CA . GLN A 1 202 ? 21.118 -0.034 -24.381 1.00 92.38 202 GLN A CA 1
ATOM 1645 C C . GLN A 1 202 ? 21.879 0.230 -23.071 1.00 92.38 202 GLN A C 1
ATOM 1647 O O . GLN A 1 202 ? 21.774 -0.542 -22.107 1.00 92.38 202 GLN A O 1
ATOM 1652 N N . PRO A 1 203 ? 22.632 1.342 -23.002 1.00 90.44 203 PRO A N 1
ATOM 1653 C CA . PRO A 1 203 ? 23.214 1.820 -21.755 1.00 90.44 203 PRO A CA 1
ATOM 1654 C C . PRO A 1 203 ? 22.148 1.964 -20.657 1.00 90.44 203 PRO A C 1
ATOM 1656 O O . PRO A 1 203 ? 21.120 2.607 -20.857 1.00 90.44 203 PRO A O 1
ATOM 1659 N N . HIS A 1 204 ? 22.397 1.354 -19.500 1.00 91.31 204 HIS A N 1
ATOM 1660 C CA . HIS A 1 204 ? 21.437 1.241 -18.393 1.00 91.31 204 HIS A CA 1
ATOM 1661 C C . HIS A 1 204 ? 22.092 1.528 -17.036 1.00 91.31 204 HIS A C 1
ATOM 1663 O O . HIS A 1 204 ? 21.728 0.946 -16.014 1.00 91.31 204 HIS A O 1
ATOM 1669 N N . ASP A 1 205 ? 23.090 2.411 -17.037 1.00 90.69 205 ASP A N 1
ATOM 1670 C CA . ASP A 1 205 ? 23.676 2.919 -15.803 1.00 90.69 205 ASP A CA 1
ATOM 1671 C C . ASP A 1 205 ? 22.692 3.825 -15.038 1.00 90.69 205 ASP A C 1
ATOM 1673 O O . ASP A 1 205 ? 21.687 4.319 -15.570 1.00 90.69 205 ASP A O 1
ATOM 1677 N N . ASP A 1 206 ? 22.999 4.061 -13.764 1.00 88.88 206 ASP A N 1
ATOM 1678 C CA . ASP A 1 206 ? 22.145 4.831 -12.858 1.00 88.88 206 ASP A CA 1
ATOM 1679 C C . ASP A 1 206 ? 21.909 6.266 -13.339 1.00 88.88 206 ASP A C 1
ATOM 1681 O O . ASP A 1 206 ? 20.822 6.818 -13.141 1.00 88.88 206 ASP A O 1
ATOM 1685 N N . ASN A 1 207 ? 22.893 6.878 -14.002 1.00 91.19 207 ASN A N 1
ATOM 1686 C CA . ASN A 1 207 ? 22.786 8.248 -14.496 1.00 91.19 207 ASN A CA 1
ATOM 1687 C C . ASN A 1 207 ? 21.776 8.342 -15.641 1.00 91.19 207 ASN A C 1
ATOM 1689 O O . ASN A 1 207 ? 20.984 9.289 -15.698 1.00 91.19 207 ASN A O 1
ATOM 1693 N N . ILE A 1 208 ? 21.783 7.364 -16.544 1.00 91.75 208 ILE A N 1
ATOM 1694 C CA . ILE A 1 208 ? 20.862 7.285 -17.677 1.00 91.75 208 ILE A CA 1
ATOM 1695 C C . ILE A 1 208 ? 19.444 7.029 -17.184 1.00 91.75 208 ILE A C 1
ATOM 1697 O O . ILE A 1 208 ? 18.531 7.780 -17.540 1.00 91.75 208 ILE A O 1
ATOM 1701 N N . ILE A 1 209 ? 19.260 6.047 -16.299 1.00 93.38 209 ILE A N 1
ATOM 1702 C CA . ILE A 1 209 ? 17.937 5.741 -15.743 1.00 93.38 209 ILE A CA 1
ATOM 1703 C C . ILE A 1 209 ? 17.403 6.943 -14.957 1.00 93.38 209 ILE A C 1
ATOM 1705 O O . ILE A 1 209 ? 16.253 7.337 -15.135 1.00 93.38 209 ILE A O 1
ATOM 1709 N N . THR A 1 210 ? 18.242 7.612 -14.161 1.00 91.69 210 THR A N 1
ATOM 1710 C CA . THR A 1 210 ? 17.840 8.815 -13.416 1.00 91.69 210 THR A CA 1
ATOM 1711 C C . THR A 1 210 ? 17.395 9.948 -14.343 1.00 91.69 210 THR A C 1
ATOM 1713 O O . THR A 1 210 ? 16.416 10.637 -14.046 1.00 91.69 210 THR A O 1
ATOM 1716 N N . LYS A 1 211 ? 18.068 10.154 -15.484 1.00 92.19 211 LYS A N 1
ATOM 1717 C CA . LYS A 1 211 ? 17.642 11.140 -16.494 1.00 92.19 211 LYS A CA 1
ATOM 1718 C C . LYS A 1 211 ? 16.292 10.781 -17.116 1.00 92.19 211 LYS A C 1
ATOM 1720 O O . LYS A 1 211 ? 15.491 11.682 -17.348 1.00 92.19 211 LYS A O 1
ATOM 1725 N N . LEU A 1 212 ? 16.027 9.499 -17.360 1.00 92.19 212 LEU A N 1
ATOM 1726 C CA . LEU A 1 212 ? 14.737 9.033 -17.876 1.00 92.19 212 LEU A CA 1
ATOM 1727 C C . LEU A 1 212 ? 13.621 9.202 -16.840 1.00 92.19 212 LEU A C 1
ATOM 1729 O O . LEU A 1 212 ? 12.577 9.759 -17.163 1.00 92.19 212 LEU A O 1
ATOM 1733 N N . LEU A 1 213 ? 13.870 8.841 -15.579 1.00 93.56 213 LEU A N 1
ATOM 1734 C CA . LEU A 1 213 ? 12.921 9.042 -14.480 1.00 93.56 213 LEU A CA 1
ATOM 1735 C C . LEU A 1 213 ? 12.554 10.515 -14.277 1.00 93.56 213 LEU A C 1
ATOM 1737 O O . LEU A 1 213 ? 11.418 10.809 -13.919 1.00 93.56 213 LEU A O 1
ATOM 1741 N N . LYS A 1 214 ? 13.477 11.455 -14.535 1.00 94.94 214 LYS A N 1
ATOM 1742 C CA . LYS A 1 214 ? 13.175 12.897 -14.485 1.00 94.94 214 LYS A CA 1
ATOM 1743 C C . LYS A 1 214 ? 12.115 13.322 -15.504 1.00 94.94 214 LYS A C 1
ATOM 1745 O O . LYS A 1 214 ? 11.395 14.280 -15.237 1.00 94.94 214 LYS A O 1
ATOM 1750 N N . LYS A 1 215 ? 11.990 12.624 -16.638 1.00 94.94 215 LYS A N 1
ATOM 1751 C CA . LYS A 1 215 ? 10.937 12.900 -17.630 1.00 94.94 215 LYS A CA 1
ATOM 1752 C C . LYS A 1 215 ? 9.541 12.520 -17.129 1.00 94.94 215 LYS A C 1
ATOM 1754 O O . LYS A 1 215 ? 8.569 13.038 -17.656 1.00 94.94 215 LYS A O 1
ATOM 1759 N N . LEU A 1 216 ? 9.467 11.666 -16.107 1.00 96.38 216 LEU A N 1
ATOM 1760 C CA . LEU A 1 216 ? 8.228 11.201 -15.479 1.00 96.38 216 LEU A CA 1
ATOM 1761 C C . LEU A 1 216 ? 7.873 11.982 -14.202 1.00 96.38 216 LEU A C 1
ATOM 1763 O O . LEU A 1 216 ? 7.000 11.581 -13.434 1.00 96.38 216 LEU A O 1
ATOM 1767 N N . ASN A 1 217 ? 8.593 13.071 -13.903 1.00 95.50 217 ASN A N 1
ATOM 1768 C CA . ASN A 1 217 ? 8.380 13.828 -12.668 1.00 95.50 217 ASN A CA 1
ATOM 1769 C C . ASN A 1 217 ? 6.957 14.398 -12.574 1.00 95.50 217 ASN A C 1
ATOM 1771 O O . ASN A 1 217 ? 6.435 14.518 -11.471 1.00 95.50 217 ASN A O 1
ATOM 1775 N N . ASN A 1 218 ? 6.323 14.734 -13.701 1.00 96.75 218 ASN A N 1
ATOM 1776 C CA . ASN A 1 218 ? 4.950 15.235 -13.698 1.00 96.75 218 ASN A CA 1
ATOM 1777 C C . ASN A 1 218 ? 3.969 14.153 -13.231 1.00 96.75 218 ASN A C 1
ATOM 1779 O O . ASN A 1 218 ? 3.122 14.422 -12.383 1.00 96.75 218 ASN A O 1
ATOM 1783 N N . GLU A 1 219 ? 4.128 12.926 -13.722 1.00 97.81 219 GLU A N 1
ATOM 1784 C CA . GLU A 1 219 ? 3.327 11.771 -13.329 1.00 97.81 219 GLU A CA 1
ATOM 1785 C C . GLU A 1 219 ? 3.561 11.416 -11.859 1.00 97.81 219 GLU A C 1
ATOM 1787 O O . GLU A 1 219 ? 2.601 11.196 -11.125 1.00 97.81 219 GLU A O 1
ATOM 1792 N N . PHE A 1 220 ? 4.813 11.424 -11.389 1.00 97.88 220 PHE A N 1
ATOM 1793 C CA . PHE A 1 220 ? 5.113 11.198 -9.971 1.00 97.88 220 PHE A CA 1
ATOM 1794 C C . PHE A 1 220 ? 4.502 12.284 -9.071 1.00 97.88 220 PHE A C 1
ATOM 1796 O O . PHE A 1 220 ? 3.857 11.958 -8.076 1.00 97.88 220 PHE A O 1
ATOM 1803 N N . ASN A 1 221 ? 4.598 13.559 -9.456 1.00 97.69 221 ASN A N 1
ATOM 1804 C CA . ASN A 1 221 ? 3.957 14.656 -8.725 1.00 97.69 221 ASN A CA 1
ATOM 1805 C C . ASN A 1 221 ? 2.427 14.506 -8.692 1.00 97.69 221 ASN A C 1
ATOM 1807 O O . ASN A 1 221 ? 1.801 14.777 -7.665 1.00 97.69 221 ASN A O 1
ATOM 1811 N N . GLN A 1 222 ? 1.817 14.062 -9.795 1.00 97.94 222 GLN A N 1
ATOM 1812 C CA . GLN A 1 222 ? 0.385 13.774 -9.846 1.00 97.94 222 GLN A CA 1
ATOM 1813 C C . GLN A 1 222 ? 0.013 12.631 -8.893 1.00 97.94 222 GLN A C 1
ATOM 1815 O O . GLN A 1 222 ? -0.931 12.779 -8.120 1.00 97.94 222 GLN A O 1
ATOM 1820 N N . ILE A 1 223 ? 0.769 11.529 -8.905 1.00 98.25 223 ILE A N 1
ATOM 1821 C CA . ILE A 1 223 ? 0.568 10.391 -7.996 1.00 98.25 223 ILE A CA 1
ATOM 1822 C C . ILE A 1 223 ? 0.629 10.859 -6.541 1.00 98.25 223 ILE A C 1
ATOM 1824 O O . ILE A 1 223 ? -0.287 10.576 -5.775 1.00 98.25 223 ILE A O 1
ATOM 1828 N N . HIS A 1 224 ? 1.654 11.630 -6.169 1.00 97.75 224 HIS A N 1
ATOM 1829 C CA . HIS A 1 224 ? 1.807 12.142 -4.808 1.00 97.75 224 HIS A CA 1
ATOM 1830 C C . HIS A 1 224 ? 0.642 13.047 -4.377 1.00 97.75 224 HIS A C 1
ATOM 1832 O O . HIS A 1 224 ? 0.156 12.973 -3.242 1.00 97.75 224 HIS A O 1
ATOM 1838 N N . LYS A 1 225 ? 0.160 13.897 -5.292 1.00 98.12 225 LYS A N 1
ATOM 1839 C CA . LYS A 1 225 ? -0.999 14.757 -5.047 1.00 98.12 225 LYS A CA 1
ATOM 1840 C C . LYS A 1 225 ? -2.262 13.927 -4.810 1.00 98.12 225 LYS A C 1
ATOM 1842 O O . LYS A 1 225 ? -2.927 14.123 -3.795 1.00 98.12 225 LYS A O 1
ATOM 1847 N N . GLU A 1 226 ? -2.566 12.992 -5.709 1.00 98.12 226 GLU A N 1
ATOM 1848 C CA . GLU A 1 226 ? -3.738 12.119 -5.588 1.00 98.12 226 GLU A CA 1
ATOM 1849 C C . GLU A 1 226 ? -3.676 11.242 -4.330 1.00 98.12 226 GLU A C 1
ATOM 1851 O O . GLU A 1 226 ? -4.690 11.041 -3.663 1.00 98.12 226 GLU A O 1
ATOM 1856 N N . GLU A 1 227 ? -2.489 10.744 -3.981 1.00 97.75 227 GLU A N 1
ATOM 1857 C CA . GLU A 1 227 ? -2.234 9.999 -2.749 1.00 97.75 227 GLU A CA 1
ATOM 1858 C C . GLU A 1 227 ? -2.538 10.851 -1.511 1.00 97.75 227 GLU A C 1
ATOM 1860 O O . GLU A 1 227 ? -3.256 10.417 -0.609 1.00 97.75 227 GLU A O 1
ATOM 1865 N N . THR A 1 228 ? -2.040 12.087 -1.477 1.00 97.56 228 THR A N 1
ATOM 1866 C CA . THR A 1 228 ? -2.259 13.010 -0.356 1.00 97.56 228 THR A CA 1
ATOM 1867 C C . THR A 1 228 ? -3.737 13.374 -0.198 1.00 97.56 228 THR A C 1
ATOM 1869 O O . THR A 1 228 ? -4.240 13.458 0.925 1.00 97.56 228 THR A O 1
ATOM 1872 N N . GLU A 1 229 ? -4.446 13.590 -1.306 1.00 97.69 229 GLU A N 1
ATOM 1873 C CA . GLU A 1 229 ? -5.890 13.847 -1.312 1.00 97.69 229 GLU A CA 1
ATOM 1874 C C . GLU A 1 229 ? -6.677 12.637 -0.794 1.00 97.69 229 GLU A C 1
ATOM 1876 O O . GLU A 1 229 ? -7.547 12.801 0.066 1.00 97.69 229 GLU A O 1
ATOM 1881 N N . LEU A 1 230 ? -6.323 11.424 -1.237 1.00 97.50 230 LEU A N 1
ATOM 1882 C CA . LEU A 1 230 ? -6.950 10.185 -0.774 1.00 97.50 230 LEU A CA 1
ATOM 1883 C C . LEU A 1 230 ? -6.742 9.973 0.729 1.00 97.50 230 LEU A C 1
ATOM 1885 O O . LEU A 1 230 ? -7.700 9.678 1.443 1.00 97.50 230 LEU A O 1
ATOM 1889 N N . ILE A 1 231 ? -5.515 10.169 1.225 1.00 96.88 231 ILE A N 1
ATOM 1890 C CA . ILE A 1 231 ? -5.201 10.061 2.656 1.00 96.88 231 ILE A CA 1
ATOM 1891 C C . ILE A 1 231 ? -6.077 11.022 3.464 1.00 96.88 231 ILE A C 1
ATOM 1893 O O . ILE A 1 231 ? -6.701 10.602 4.435 1.00 96.88 231 ILE A O 1
ATOM 1897 N N . LYS A 1 232 ? -6.169 12.294 3.057 1.00 96.50 232 LYS A N 1
ATOM 1898 C CA . LYS A 1 232 ? -6.975 13.299 3.768 1.00 96.50 232 LYS A CA 1
ATOM 1899 C C . LYS A 1 232 ? -8.463 12.950 3.779 1.00 96.50 232 LYS A C 1
ATOM 1901 O O . LYS A 1 232 ? -9.095 13.033 4.831 1.00 96.50 232 LYS A O 1
ATOM 1906 N N . ALA A 1 233 ? -9.017 12.542 2.637 1.00 97.06 233 ALA A N 1
ATOM 1907 C CA . ALA A 1 233 ? -10.419 12.137 2.540 1.00 97.06 233 ALA A CA 1
ATOM 1908 C C . ALA A 1 233 ? -10.716 10.960 3.480 1.00 97.06 233 ALA A C 1
ATOM 1910 O O . ALA A 1 233 ? -11.592 11.042 4.341 1.00 97.06 233 ALA A O 1
ATOM 1911 N N . GLN A 1 234 ? -9.893 9.914 3.407 1.00 96.81 234 GLN A N 1
ATOM 1912 C CA . GLN A 1 234 ? -10.053 8.724 4.232 1.00 96.81 234 GLN A CA 1
ATOM 1913 C C . GLN A 1 234 ? -9.845 9.004 5.723 1.00 96.81 234 GLN A C 1
ATOM 1915 O O . GLN A 1 234 ? -10.500 8.368 6.557 1.00 96.81 234 GLN A O 1
ATOM 1920 N N . GLN A 1 235 ? -8.925 9.905 6.087 1.00 94.50 235 GLN A N 1
ATOM 1921 C CA . GLN A 1 235 ? -8.733 10.377 7.463 1.00 94.50 235 GLN A CA 1
ATOM 1922 C C . GLN A 1 235 ? -10.017 10.984 8.009 1.00 94.50 235 GLN A C 1
ATOM 1924 O O . GLN A 1 235 ? -10.499 10.518 9.041 1.00 94.50 235 GLN A O 1
ATOM 1929 N N . ASN A 1 236 ? -10.618 11.925 7.284 1.00 93.31 236 ASN A N 1
ATOM 1930 C CA . ASN A 1 236 ? -11.869 12.559 7.693 1.00 93.31 236 ASN A CA 1
ATOM 1931 C C . ASN A 1 236 ? -13.003 11.535 7.854 1.00 93.31 236 ASN A C 1
ATOM 1933 O O . ASN A 1 236 ? -13.639 11.484 8.904 1.00 93.31 236 ASN A O 1
ATOM 1937 N N . GLU A 1 237 ? -13.189 10.654 6.869 1.00 94.81 237 GLU A N 1
ATOM 1938 C CA . GLU A 1 237 ? -14.225 9.610 6.899 1.00 94.81 237 GLU A CA 1
ATOM 1939 C C . GLU A 1 237 ? -14.051 8.634 8.071 1.00 94.81 237 GLU A C 1
ATOM 1941 O O . GLU A 1 237 ? -15.027 8.166 8.650 1.00 94.81 237 GLU A O 1
ATOM 1946 N N . THR A 1 238 ? -12.807 8.340 8.460 1.00 93.25 238 THR A N 1
ATOM 1947 C CA . THR A 1 238 ? -12.520 7.443 9.592 1.00 93.25 238 THR A CA 1
ATOM 1948 C C . THR A 1 238 ? -12.678 8.136 10.943 1.00 93.25 238 THR A C 1
ATOM 1950 O O . THR A 1 238 ? -13.031 7.472 11.915 1.00 93.25 238 THR A O 1
ATOM 1953 N N . GLN A 1 239 ? -12.425 9.445 11.024 1.00 90.81 239 GLN A N 1
ATOM 1954 C CA . GLN A 1 239 ? -12.609 10.216 12.256 1.00 90.81 239 GLN A CA 1
ATOM 1955 C C . GLN A 1 239 ? -14.084 10.517 12.539 1.00 90.81 239 GLN A C 1
ATOM 1957 O O . GLN A 1 239 ? -14.474 10.587 13.701 1.00 90.81 239 GLN A O 1
ATOM 1962 N N . GLU A 1 240 ? -14.922 10.633 11.506 1.00 90.81 240 GLU A N 1
ATOM 1963 C CA . GLU A 1 240 ? -16.358 10.900 11.646 1.00 90.81 240 GLU A CA 1
ATOM 1964 C C . GLU A 1 240 ? -17.078 9.961 12.638 1.00 90.81 240 GLU A C 1
ATOM 1966 O O . GLU A 1 240 ? -17.677 10.467 13.592 1.00 90.81 240 GLU A O 1
ATOM 1971 N N . PRO A 1 241 ? -16.989 8.617 12.520 1.00 88.81 241 PRO A N 1
ATOM 1972 C CA . PRO A 1 241 ? -17.620 7.706 13.477 1.00 88.81 241 PRO A CA 1
ATOM 1973 C C . PRO A 1 241 ? -16.968 7.725 14.867 1.00 88.81 241 PRO A C 1
ATOM 1975 O O . PRO A 1 241 ? -17.562 7.222 15.819 1.00 88.81 241 PRO A O 1
ATOM 1978 N N . LEU A 1 242 ? -15.760 8.282 15.002 1.00 86.62 242 LEU A N 1
ATOM 1979 C CA . LEU A 1 242 ? -15.038 8.391 16.270 1.00 86.62 242 LEU A CA 1
ATOM 1980 C C . LEU A 1 242 ? -15.326 9.703 17.009 1.00 86.62 242 LEU A C 1
ATOM 1982 O O . LEU A 1 242 ? -15.061 9.765 18.201 1.00 86.62 242 LEU A O 1
ATOM 1986 N N . LYS A 1 243 ? -15.908 10.730 16.372 1.00 83.69 243 LYS A N 1
ATOM 1987 C CA . LYS A 1 243 ? -16.260 12.010 17.027 1.00 83.69 243 LYS A CA 1
ATOM 1988 C C . LYS A 1 243 ? -17.031 11.875 18.351 1.00 83.69 243 LYS A C 1
ATOM 1990 O O . LYS A 1 243 ? -16.758 12.657 19.260 1.00 83.69 243 LYS A O 1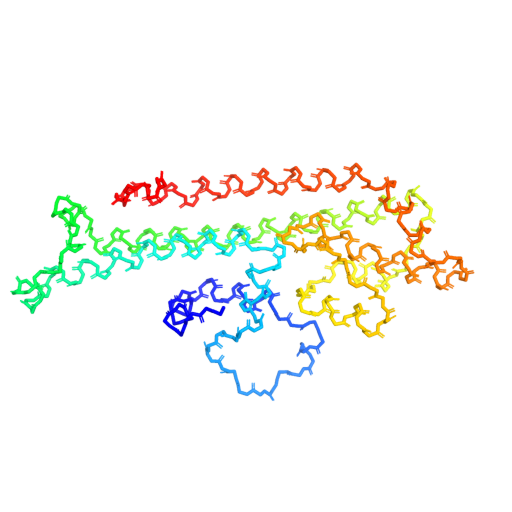
ATOM 1995 N N . PRO A 1 244 ? -17.977 10.925 18.511 1.00 74.88 244 PRO A N 1
ATOM 1996 C CA . PRO A 1 244 ? -18.689 10.739 19.775 1.00 74.88 244 PRO A CA 1
ATOM 1997 C C . PRO A 1 244 ? -17.815 10.188 20.905 1.00 74.88 244 PRO A C 1
ATOM 1999 O O . PRO A 1 244 ? -18.285 10.112 22.035 1.00 74.88 244 PRO A O 1
ATOM 2002 N N . LEU A 1 245 ? -16.585 9.760 20.604 1.00 72.44 245 LEU A N 1
ATOM 2003 C CA . LEU A 1 245 ? -15.607 9.215 21.533 1.00 72.44 245 LEU A CA 1
ATOM 2004 C C . LEU A 1 245 ? -14.668 10.355 21.965 1.00 72.44 245 LEU A C 1
ATOM 2006 O O . LEU A 1 245 ? -13.731 10.691 21.242 1.00 72.44 245 LEU A O 1
ATOM 2010 N N . PRO A 1 246 ? -14.895 10.992 23.120 1.00 55.81 246 PRO A N 1
ATOM 2011 C CA . PRO A 1 246 ? -14.116 12.146 23.523 1.00 55.81 246 PRO A CA 1
ATOM 2012 C C . PRO A 1 246 ? -12.753 11.672 24.020 1.00 55.81 246 PRO A C 1
ATOM 2014 O O . PRO A 1 246 ? -12.607 11.146 25.123 1.00 55.81 246 PRO A O 1
ATOM 2017 N N . PHE A 1 247 ? -11.739 11.886 23.197 1.00 55.22 247 PHE A N 1
ATOM 2018 C CA . PHE A 1 247 ? -10.393 12.113 23.685 1.00 55.22 247 PHE A CA 1
ATOM 2019 C C . PHE A 1 247 ? -9.915 13.447 23.137 1.00 55.22 247 PHE A C 1
ATOM 2021 O O . PHE A 1 247 ? -9.998 13.705 21.938 1.00 55.22 247 PHE A O 1
ATOM 2028 N N . GLU A 1 248 ? -9.430 14.286 24.049 1.00 41.59 248 GLU A N 1
ATOM 2029 C CA . GLU A 1 248 ? -8.603 15.426 23.697 1.00 41.59 248 GLU A CA 1
ATOM 2030 C C . GLU A 1 248 ? -7.395 14.928 22.909 1.00 41.59 248 GLU A C 1
ATOM 2032 O O . GLU A 1 248 ? -6.716 13.967 23.291 1.00 41.59 248 GLU A O 1
ATOM 2037 N N . ASP A 1 249 ? -7.168 15.618 21.802 1.00 35.62 249 ASP A N 1
ATOM 2038 C CA . ASP A 1 249 ? -5.942 15.635 21.035 1.00 35.62 249 ASP A CA 1
ATOM 2039 C C . ASP A 1 249 ? -4.760 15.759 22.014 1.00 35.62 249 ASP A C 1
ATOM 2041 O O . ASP A 1 249 ? -4.495 16.825 22.571 1.00 35.62 249 ASP A O 1
ATOM 2045 N N . ARG A 1 250 ? -4.042 14.660 22.282 1.00 34.34 250 ARG A N 1
ATOM 2046 C CA . ARG A 1 250 ? -2.727 14.739 22.936 1.00 34.34 250 ARG A CA 1
ATOM 2047 C C . ARG A 1 250 ? -1.704 15.161 21.882 1.00 34.34 250 ARG A C 1
ATOM 2049 O O . ARG A 1 250 ? -0.789 14.415 21.555 1.00 34.34 250 ARG A O 1
ATOM 2056 N N . SER A 1 251 ? -1.912 16.349 21.330 1.00 29.09 251 SER A N 1
ATOM 2057 C CA . SER A 1 251 ? -0.954 17.104 20.535 1.00 29.09 251 SER A CA 1
ATOM 2058 C C . SER A 1 251 ? -0.654 18.414 21.274 1.00 29.09 251 SER A C 1
ATOM 2060 O O . SER A 1 251 ? -1.082 19.506 20.906 1.00 29.09 251 SER A O 1
ATOM 2062 N N . LYS A 1 252 ? 0.089 18.269 22.375 1.00 28.86 252 LYS A N 1
ATOM 2063 C CA . LYS A 1 252 ? 1.001 19.282 22.912 1.00 28.86 252 LYS A CA 1
ATOM 2064 C C . LYS A 1 252 ? 2.327 18.611 23.215 1.00 28.86 252 LYS A C 1
ATOM 2066 O O . LYS A 1 252 ? 2.281 17.502 23.793 1.00 28.86 252 LYS A O 1
#

Foldseek 3Di:
DDDPVLQVLCLVLVLLVVVLCVLAPDPVCVVPPDDDDDSTDDPQSVCLCCQAANNLLSVLLSVLSVLLVVLVVLLVLVVDPVCVVPPDPPNDDPVLSVPDDPVLSVVLSVLSSVLSVVLSVVVLVLLVVLLVVLQVLCVVLVQDFDPVLSCQLSDSAGPVRLVVVCVVVVHDDDPDRNHHPLSVSLSSQLVRSLVSCVVVVHDNDPVVSVVSSVSCVVSSVVSVVVRVVSSVVSSVSSCVSVVSSDDPDPPD